Protein 3E70 (pdb70)

Foldseek 3Di:
DQQLVLVLLLQLQVQLVVVQLVVLVVHVFKTFRACVSNVVSLVSSLVSLVVLQADNVLSVQLSVQLCVQGGGDIGGRVRVRSVVSSLVSLLVLQDFPDDDDPVVCLVVDDPAAEEEEAAAPPLCQLLVLLLVCLVCVVVVFAEEEFELQAADPCSLVVSVVSCVVSVHHYQYDHHPDHSLVSLLVVRVVCVVVVGRYYYYRHYRDADPPGDRLNSVLVNCVSNVHPFYEYGGELQVGNVRQVRQVVNCVSPNHAEYEYECPLPSNRCNCVSRNCNSRRHHHQWYANDSDSNRIGGDDSCVVSVPSHD

Solvent-accessible surface area: 13877 Å² total; per-residue (Å²): 78,0,14,38,0,68,100,59,1,52,30,2,10,118,85,0,68,87,89,13,84,97,78,46,119,162,84,126,147,61,4,68,3,114,106,81,22,1,58,109,2,4,83,74,6,46,114,15,1,70,116,0,19,3,6,123,74,0,4,78,12,0,53,128,68,0,26,130,47,0,60,46,78,139,22,199,65,109,47,90,90,8,36,51,6,0,68,87,0,0,39,71,0,16,65,32,100,59,97,48,85,11,48,113,52,0,60,165,18,151,78,10,1,6,0,0,0,0,0,59,71,60,6,20,14,22,41,1,0,0,6,0,0,29,41,0,73,109,90,69,20,50,11,0,0,0,2,0,10,0,67,66,82,35,5,19,123,82,2,58,90,35,2,157,145,16,58,14,107,26,23,89,70,68,147,45,20,84,3,7,37,0,0,108,62,0,10,65,38,1,113,89,149,62,22,26,0,0,0,0,3,1,10,3,112,72,55,122,92,36,76,5,38,85,34,0,30,50,1,17,200,67,6,160,28,64,4,9,0,0,0,0,18,4,77,47,6,68,54,0,1,51,34,0,110,92,0,51,155,36,16,140,7,33,0,0,0,0,7,69,1,88,62,5,64,97,1,1,4,2,0,0,0,3,81,22,15,79,2,20,11,20,5,1,0,46,19,168,29,50,119,40,16,91,68,40,51,40,117,23,2,4,55,94,0,15,105

Structure (mmCIF, N/CA/C/O backbone):
data_3E70
#
_entry.id   3E70
#
_cell.length_a   113.122
_cell.length_b   53.034
_cell.length_c   61.260
_cell.angle_alpha   90.00
_cell.angle_beta   107.42
_cell.angle_gamma   90.00
#
_symmetry.space_group_name_H-M   'C 1 2 1'
#
loop_
_entity.id
_entity.type
_entity.pdbx_description
1 polymer 'Signal recognition particle receptor'
2 non-polymer "GUANOSINE-5'-DIPHOSPHATE"
3 non-polymer 'MAGNESIUM ION'
4 water water
#
loop_
_atom_site.group_PDB
_atom_site.id
_atom_site.type_symbol
_atom_site.label_atom_id
_atom_site.label_alt_id
_atom_site.label_comp_id
_atom_site.label_asym_id
_atom_site.label_entity_id
_atom_site.label_seq_id
_atom_site.pdbx_PDB_ins_code
_atom_site.Cartn_x
_atom_site.Cartn_y
_atom_site.Cartn_z
_atom_site.occupancy
_atom_site.B_iso_or_equiv
_atom_site.auth_seq_id
_atom_site.auth_comp_id
_atom_site.auth_asym_id
_atom_site.auth_atom_id
_atom_site.pdbx_PDB_model_num
ATOM 1 N N . MET A 1 7 ? -31.080 23.788 -8.573 1.00 52.00 1 MET C N 1
ATOM 2 C CA . MET A 1 7 ? -29.695 23.650 -8.124 1.00 63.67 1 MET C CA 1
ATOM 3 C C . MET A 1 7 ? -28.712 23.787 -9.281 1.00 59.76 1 MET C C 1
ATOM 4 O O . MET A 1 7 ? -28.857 23.138 -10.321 1.00 61.64 1 MET C O 1
ATOM 9 N N . PHE A 1 8 ? -27.710 24.637 -9.088 1.00 50.43 2 PHE C N 1
ATOM 10 C CA . PHE A 1 8 ? -26.792 25.017 -10.153 1.00 49.29 2 PHE C CA 1
ATOM 11 C C . PHE A 1 8 ? -27.570 25.533 -11.362 1.00 55.51 2 PHE C C 1
ATOM 12 O O . PHE A 1 8 ? -27.064 25.525 -12.484 1.00 49.82 2 PHE C O 1
ATOM 20 N N . GLY A 1 9 ? -28.799 25.986 -11.126 1.00 52.45 3 GLY C N 1
ATOM 21 C CA . GLY A 1 9 ? -29.644 26.492 -12.196 1.00 59.48 3 GLY C CA 1
ATOM 22 C C . GLY A 1 9 ? -28.959 27.517 -13.083 1.00 59.50 3 GLY C C 1
ATOM 23 O O . GLY A 1 9 ? -28.949 27.384 -14.304 1.00 59.56 3 GLY C O 1
ATOM 24 N N . LYS A 1 10 ? -28.377 28.540 -12.466 1.00 60.15 4 LYS C N 1
ATOM 25 C CA . LYS A 1 10 ? -27.736 29.617 -13.213 1.00 60.72 4 LYS C CA 1
ATOM 26 C C . LYS A 1 10 ? -26.617 29.089 -14.113 1.00 64.77 4 LYS C C 1
ATOM 27 O O . LYS A 1 10 ? -26.536 29.441 -15.295 1.00 63.44 4 LYS C O 1
ATOM 29 N N . LEU A 1 11 ? -25.749 28.253 -13.547 1.00 60.35 5 LEU C N 1
ATOM 30 C CA . LEU A 1 11 ? -24.694 27.619 -14.327 1.00 58.04 5 LEU C CA 1
ATOM 31 C C . LEU A 1 11 ? -25.300 26.868 -15.512 1.00 58.54 5 LEU C C 1
ATOM 32 O O . LEU A 1 11 ? -24.903 27.068 -16.655 1.00 51.03 5 LEU C O 1
ATOM 37 N N . ARG A 1 12 ? -26.271 26.009 -15.226 1.00 63.20 6 ARG C N 1
ATOM 38 C CA . ARG A 1 12 ? -26.929 25.215 -16.253 1.00 68.55 6 ARG C CA 1
ATOM 39 C C . ARG A 1 12 ? -27.462 26.096 -17.387 1.00 64.72 6 ARG C C 1
ATOM 40 O O . ARG A 1 12 ? -27.254 25.800 -18.562 1.00 61.83 6 ARG C O 1
ATOM 48 N N . GLU A 1 13 ? -28.115 27.192 -17.062 1.00 53.31 7 GLU C N 1
ATOM 49 C CA . GLU A 1 13 ? -28.692 28.021 -18.094 1.00 63.25 7 GLU C CA 1
ATOM 50 C C . GLU A 1 13 ? -27.700 28.835 -18.899 1.00 62.33 7 GLU C C 1
ATOM 51 O O . GLU A 1 13 ? -27.891 29.043 -20.069 1.00 49.16 7 GLU C O 1
ATOM 57 N N . LYS A 1 14 ? -26.624 29.288 -18.295 1.00 60.12 8 LYS C N 1
ATOM 58 C CA . LYS A 1 14 ? -25.611 29.999 -19.070 1.00 63.76 8 LYS C CA 1
ATOM 59 C C . LYS A 1 14 ? -24.834 29.087 -20.027 1.00 60.62 8 LYS C C 1
ATOM 60 O O . LYS A 1 14 ? -24.486 29.509 -21.101 1.00 54.69 8 LYS C O 1
ATOM 66 N N . LEU A 1 15 ? -24.588 27.842 -19.635 1.00 50.29 9 LEU C N 1
ATOM 67 C CA . LEU A 1 15 ? -23.956 26.856 -20.505 1.00 50.10 9 LEU C CA 1
ATOM 68 C C . LEU A 1 15 ? -24.906 26.411 -21.620 1.00 48.97 9 LEU C C 1
ATOM 69 O O . LEU A 1 15 ? -24.491 26.212 -22.760 1.00 54.84 9 LEU C O 1
ATOM 74 N N . LYS A 1 16 ? -26.183 26.243 -21.279 1.00 51.69 10 LYS C N 1
ATOM 75 C CA . LYS A 1 16 ? -27.193 25.882 -22.266 1.00 62.75 10 LYS C CA 1
ATOM 76 C C . LYS A 1 16 ? -27.385 26.996 -23.291 1.00 61.28 10 LYS C C 1
ATOM 77 O O . LYS A 1 16 ? -27.589 26.755 -24.478 1.00 60.25 10 LYS C O 1
ATOM 83 N N . SER A 1 17 ? -27.300 28.238 -22.811 1.00 58.66 11 SER C N 1
ATOM 84 C CA . SER A 1 17 ? -27.389 29.406 -23.677 1.00 63.14 11 SER C CA 1
ATOM 85 C C . SER A 1 17 ? -26.251 29.405 -24.694 1.00 59.62 11 SER C C 1
ATOM 86 O O . SER A 1 17 ? -26.463 29.644 -25.887 1.00 53.63 11 SER C O 1
ATOM 89 N N . PHE A 1 18 ? -25.041 29.121 -24.223 1.00 49.21 12 PHE C N 1
ATOM 90 C CA . PHE A 1 18 ? -23.873 29.087 -25.098 1.00 51.45 12 PHE C CA 1
ATOM 91 C C . PHE A 1 18 ? -24.008 28.038 -26.191 1.00 59.36 12 PHE C C 1
ATOM 92 O O . PHE A 1 18 ? -23.633 28.276 -27.337 1.00 61.40 12 PHE C O 1
ATOM 100 N N . VAL A 1 19 ? -24.516 26.869 -25.822 1.00 54.82 13 VAL C N 1
ATOM 101 C CA . VAL A 1 19 ? -24.711 25.784 -26.771 1.00 53.28 13 VAL C CA 1
ATOM 102 C C . VAL A 1 19 ? -25.631 26.239 -27.908 1.00 59.83 13 VAL C C 1
ATOM 103 O O . VAL A 1 19 ? -25.197 26.370 -29.050 1.00 64.74 13 VAL C O 1
ATOM 107 N N . LYS A 1 20 ? -26.895 26.493 -27.582 1.00 61.80 14 LYS C N 1
ATOM 108 C CA . LYS A 1 20 ? -27.871 26.940 -28.573 1.00 69.98 14 LYS C CA 1
ATOM 109 C C . LYS A 1 20 ? -27.356 28.104 -29.417 1.00 67.52 14 LYS C C 1
ATOM 110 O O . LYS A 1 20 ? -27.746 28.252 -30.572 1.00 67.51 14 LYS C O 1
ATOM 116 N N . ARG A 1 21 ? -26.478 28.924 -28.848 1.00 58.25 15 ARG C N 1
ATOM 117 C CA . ARG A 1 21 ? -25.939 30.064 -29.586 1.00 65.59 15 ARG C CA 1
ATOM 118 C C . ARG A 1 21 ? -24.952 29.643 -30.673 1.00 71.57 15 ARG C C 1
ATOM 119 O O . ARG A 1 21 ? -25.024 30.130 -31.804 1.00 76.50 15 ARG C O 1
ATOM 127 N N . VAL A 1 22 ? -24.037 28.740 -30.340 1.00 60.84 16 VAL C N 1
ATOM 128 C CA . VAL A 1 22 ? -23.154 28.178 -31.353 1.00 62.50 16 VAL C CA 1
ATOM 129 C C . VAL A 1 22 ? -23.986 27.332 -32.316 1.00 71.28 16 VAL C C 1
ATOM 130 O O . VAL A 1 22 ? -23.705 27.262 -33.514 1.00 67.93 16 VAL C O 1
ATOM 134 N N . GLU A 1 23 ? -25.028 26.704 -31.780 1.00 74.15 17 GLU C N 1
ATOM 135 C CA . GLU A 1 23 ? -25.914 25.862 -32.572 1.00 78.13 17 GLU C CA 1
ATOM 136 C C . GLU A 1 23 ? -26.626 26.670 -33.658 1.00 75.32 17 GLU C C 1
ATOM 137 O O . GLU A 1 23 ? -26.922 26.154 -34.736 1.00 79.61 17 GLU C O 1
ATOM 143 N N . GLU A 1 24 ? -26.896 27.939 -33.370 1.00 69.82 18 GLU C N 1
ATOM 144 C CA . GLU A 1 24 ? -27.549 28.813 -34.337 1.00 78.61 18 GLU C CA 1
ATOM 145 C C . GLU A 1 24 ? -26.601 29.186 -35.473 1.00 74.88 18 GLU C C 1
ATOM 146 O O . GLU A 1 24 ? -26.989 29.178 -36.636 1.00 66.85 18 GLU C O 1
ATOM 152 N N . GLU A 1 25 ? -25.354 29.512 -35.176 1.00 78.09 19 GLU C N 1
ATOM 153 C CA . GLU A 1 25 ? -24.479 29.962 -36.249 1.00 84.77 19 GLU C CA 1
ATOM 154 C C . GLU A 1 25 ? -23.935 28.822 -37.111 1.00 93.55 19 GLU C C 1
ATOM 155 O O . GLU A 1 25 ? -23.494 29.044 -38.216 1.00 98.79 19 GLU C O 1
ATOM 161 N N . VAL A 1 26 ? -24.066 27.582 -36.669 1.00 84.95 20 VAL C N 1
ATOM 162 C CA . VAL A 1 26 ? -23.756 26.471 -37.564 1.00 83.12 20 VAL C CA 1
ATOM 163 C C . VAL A 1 26 ? -24.930 26.233 -38.502 1.00 74.19 20 VAL C C 1
ATOM 164 O O . VAL A 1 26 ? -24.758 26.087 -39.697 1.00 71.03 20 VAL C O 1
ATOM 168 N N . GLU A 1 27 ? -26.117 26.193 -37.919 1.00 72.86 21 GLU C N 1
ATOM 169 C CA . GLU A 1 27 ? -27.386 26.122 -38.628 1.00 89.48 21 GLU C CA 1
ATOM 170 C C . GLU A 1 27 ? -27.430 27.058 -39.835 1.00 89.52 21 GLU C C 1
ATOM 171 O O . GLU A 1 27 ? -27.912 26.688 -40.888 1.00 90.10 21 GLU C O 1
ATOM 177 N N . LYS A 1 28 ? -26.897 28.262 -39.671 1.00 85.16 22 LYS C N 1
ATOM 178 C CA . LYS A 1 28 ? -26.784 29.219 -40.758 1.00 86.36 22 LYS C CA 1
ATOM 179 C C . LYS A 1 28 ? -25.931 28.758 -41.949 1.00 93.11 22 LYS C C 1
ATOM 180 O O . LYS A 1 28 ? -26.180 29.168 -43.082 1.00 94.79 22 LYS C O 1
ATOM 186 N N . GLU A 1 29 ? -24.927 27.9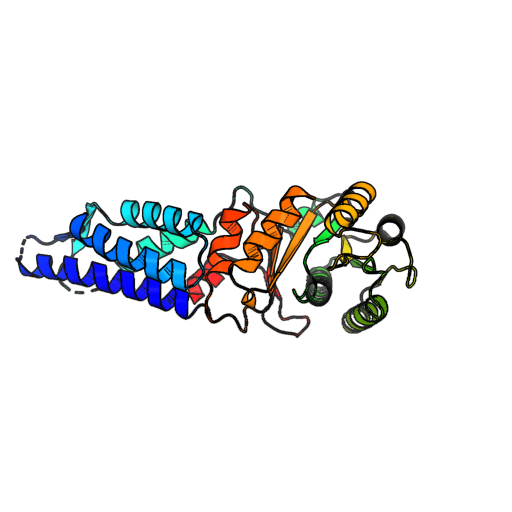32 -41.708 1.00 90.76 23 GLU C N 1
ATOM 187 C CA . GLU A 1 29 ? -24.099 27.423 -42.775 1.00 104.85 23 GLU C CA 1
ATOM 188 C C . GLU A 1 29 ? -24.859 26.279 -43.372 1.00 111.07 23 GLU C C 1
ATOM 189 O O . GLU A 1 29 ? -24.949 26.103 -44.593 1.00 114.01 23 GLU C O 1
ATOM 195 N N . GLU A 1 30 ? -25.431 25.485 -42.493 1.00 113.08 24 GLU C N 1
ATOM 196 C CA . GLU A 1 30 ? -26.284 24.437 -42.963 1.00 117.11 24 GLU C CA 1
ATOM 197 C C . GLU A 1 30 ? -27.143 25.109 -44.010 1.00 121.95 24 GLU C C 1
ATOM 198 O O . GLU A 1 30 ? -27.475 24.515 -45.020 1.00 123.59 24 GLU C O 1
ATOM 204 N N . GLU A 1 31 ? -27.483 26.371 -43.771 1.00 122.96 25 GLU C N 1
ATOM 205 C CA . GLU A 1 31 ? -28.406 27.104 -44.629 1.00 126.21 25 GLU C CA 1
ATOM 206 C C . GLU A 1 31 ? -27.781 27.525 -45.958 1.00 129.95 25 GLU C C 1
ATOM 207 O O . GLU A 1 31 ? -28.249 27.121 -47.011 1.00 132.67 25 GLU C O 1
ATOM 213 N N . GLU A 1 32 ? -26.721 28.324 -45.918 1.00 129.86 26 GLU C N 1
ATOM 214 C CA . GLU A 1 32 ? -25.945 28.571 -47.128 1.00 132.87 26 GLU C CA 1
ATOM 215 C C . GLU A 1 32 ? -25.493 27.262 -47.739 1.00 131.98 26 GLU C C 1
ATOM 216 O O . GLU A 1 32 ? -24.541 27.206 -48.514 1.00 134.27 26 GLU C O 1
ATOM 222 N N . VAL A 1 33 ? -26.167 26.201 -47.367 1.00 127.83 27 VAL C N 1
ATOM 223 C CA . VAL A 1 33 ? -26.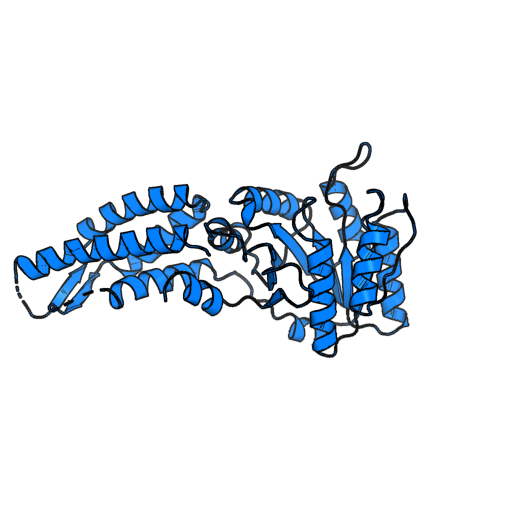051 24.946 -48.100 1.00 122.75 27 VAL C CA 1
ATOM 224 C C . VAL A 1 33 ? -27.424 24.380 -48.445 1.00 118.54 27 VAL C C 1
ATOM 225 O O . VAL A 1 33 ? -28.398 25.134 -48.597 1.00 114.31 27 VAL C O 1
ATOM 227 N N . ILE A 1 42 ? -21.933 18.174 -50.026 1.00 104.71 36 ILE C N 1
ATOM 228 C CA . ILE A 1 42 ? -21.917 18.877 -48.749 1.00 104.92 36 ILE C CA 1
ATOM 229 C C . ILE A 1 42 ? -22.838 18.205 -47.736 1.00 99.10 36 ILE C C 1
ATOM 230 O O . ILE A 1 42 ? -23.980 18.564 -47.623 1.00 93.31 36 ILE C O 1
ATOM 232 N N . LEU A 1 43 ? -22.332 17.150 -47.118 1.00 98.26 37 LEU C N 1
ATOM 233 C CA . LEU A 1 43 ? -23.121 16.344 -46.195 1.00 95.49 37 LEU C CA 1
ATOM 234 C C . LEU A 1 43 ? -22.847 16.705 -44.752 1.00 89.70 37 LEU C C 1
ATOM 235 O O . LEU A 1 43 ? -23.622 16.354 -43.867 1.00 85.35 37 LEU C O 1
ATOM 240 N N . THR A 1 44 ? -21.733 17.398 -44.538 1.00 80.77 38 THR C N 1
ATOM 241 C CA . THR A 1 44 ? -21.293 17.773 -43.205 1.00 76.73 38 THR C CA 1
ATOM 242 C C . THR A 1 44 ? -20.938 19.249 -43.136 1.00 80.59 38 THR C C 1
ATOM 243 O O . THR A 1 44 ? -20.712 19.877 -44.169 1.00 85.54 38 THR C O 1
ATOM 247 N N . VAL A 1 45 ? -20.873 19.783 -41.913 1.00 79.93 39 VAL C N 1
ATOM 248 C CA . VAL A 1 45 ? -20.635 21.196 -41.647 1.00 79.00 39 VAL C CA 1
ATOM 249 C C . VAL A 1 45 ? -19.583 21.352 -40.557 1.00 78.01 39 VAL C C 1
ATOM 250 O O . VAL A 1 45 ? -19.540 20.563 -39.617 1.00 81.12 39 VAL C O 1
ATOM 252 N N . GLU A 1 46 ? -18.739 22.372 -40.679 1.00 72.75 40 GLU C N 1
ATOM 253 C CA . GLU A 1 46 ? -17.656 22.576 -39.721 1.00 78.93 40 GLU C CA 1
ATOM 254 C C . GLU A 1 46 ? -17.866 23.800 -38.825 1.00 74.77 40 GLU C C 1
ATOM 255 O O . GLU A 1 46 ? -18.302 24.855 -39.285 1.00 81.29 40 GLU C O 1
ATOM 261 N N . ILE A 1 47 ? -17.551 23.650 -37.542 1.00 71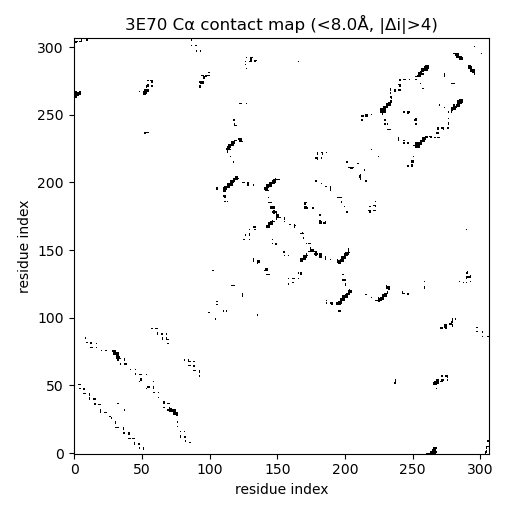.00 41 ILE C N 1
ATOM 262 C CA . ILE A 1 47 ? -17.592 24.771 -36.608 1.00 66.71 41 ILE C CA 1
ATOM 263 C C . ILE A 1 47 ? -16.356 25.643 -36.799 1.00 68.63 41 ILE C C 1
ATOM 264 O O . ILE A 1 47 ? -15.238 25.136 -36.866 1.00 74.98 41 ILE C O 1
ATOM 269 N N . LYS A 1 48 ? -16.561 26.952 -36.893 1.00 70.65 42 LYS C N 1
ATOM 270 C CA . LYS A 1 48 ? -15.461 27.889 -37.104 1.00 71.62 42 LYS C CA 1
ATOM 271 C C . LYS A 1 48 ? -15.255 28.774 -35.879 1.00 73.19 42 LYS C C 1
ATOM 272 O O . LYS A 1 48 ? -16.086 28.792 -34.972 1.00 72.19 42 LYS C O 1
ATOM 278 N N . GLU A 1 49 ? -14.149 29.513 -35.861 1.00 81.29 43 GLU C N 1
ATOM 279 C CA . GLU A 1 49 ? -13.864 30.435 -34.768 1.00 88.11 43 GLU C CA 1
ATOM 280 C C . GLU A 1 49 ? -14.946 31.494 -34.644 1.00 91.59 43 GLU C C 1
ATOM 281 O O . GLU A 1 49 ? -15.593 31.612 -33.606 1.00 93.26 43 GLU C O 1
ATOM 287 N N . LYS A 1 50 ? -15.130 32.271 -35.706 1.00 92.73 44 LYS C N 1
ATOM 288 C CA . LYS A 1 50 ? -16.131 33.333 -35.721 1.00 96.05 44 LYS C CA 1
ATOM 289 C C . LYS A 1 50 ? -17.394 32.921 -34.975 1.00 90.59 44 LYS C C 1
ATOM 290 O O . LYS A 1 50 ? -17.941 33.695 -34.192 1.00 93.30 44 LYS C O 1
ATOM 292 N N . ASP A 1 51 ? -17.853 31.699 -35.225 1.00 81.11 45 ASP C N 1
ATOM 293 C CA . ASP A 1 51 ? -19.016 31.159 -34.530 1.00 77.44 45 ASP C CA 1
ATOM 294 C C . ASP A 1 51 ? -18.800 31.207 -33.017 1.00 79.61 45 ASP C C 1
ATOM 295 O O . ASP A 1 51 ? -19.581 31.814 -32.281 1.00 81.66 45 ASP C O 1
ATOM 300 N N . VAL A 1 52 ? -17.723 30.577 -32.559 1.00 81.20 46 VAL C N 1
ATOM 301 C CA . VAL A 1 52 ? -17.459 30.454 -31.127 1.00 85.87 46 VAL C CA 1
ATOM 302 C C . VAL A 1 52 ? -17.056 31.772 -30.461 1.00 88.26 46 VAL C C 1
ATOM 303 O O . VAL A 1 52 ? -17.755 32.250 -29.573 1.00 86.12 46 VAL C O 1
ATOM 307 N N . ASP A 1 53 ? -15.945 32.356 -30.904 1.00 93.17 47 ASP C N 1
ATOM 308 C CA . ASP A 1 53 ? -15.401 33.574 -30.300 1.00 96.70 47 ASP C CA 1
ATOM 309 C C . ASP A 1 53 ? -16.472 34.494 -29.723 1.00 90.03 47 ASP C C 1
ATOM 310 O O . ASP A 1 53 ? -16.370 34.929 -28.574 1.00 89.65 47 ASP C O 1
ATOM 315 N N . LYS A 1 54 ? -17.511 34.731 -30.503 1.00 74.86 48 LYS C N 1
ATOM 316 C CA . LYS A 1 54 ? -18.563 35.628 -30.090 1.00 78.16 48 LYS C CA 1
ATOM 317 C C . LYS A 1 54 ? -19.391 35.026 -28.979 1.00 75.00 48 LYS C C 1
ATOM 318 O O . LYS A 1 54 ? -19.634 35.671 -27.996 1.00 80.61 48 LYS C O 1
ATOM 324 N N . ALA A 1 55 ? -19.833 33.799 -29.147 1.00 66.58 49 ALA C N 1
ATOM 325 C CA . ALA A 1 55 ? -20.595 33.103 -28.119 1.00 66.51 49 ALA C CA 1
ATOM 326 C C . ALA A 1 55 ? -19.751 32.933 -26.856 1.00 61.71 49 ALA C C 1
ATOM 327 O O . ALA A 1 55 ? -20.261 33.003 -25.744 1.00 48.73 49 ALA C O 1
ATOM 329 N N . LEU A 1 56 ? -18.454 32.715 -27.040 1.00 60.46 50 LEU C N 1
ATOM 330 C CA . LEU A 1 56 ? -17.539 32.594 -25.915 1.00 58.78 50 LEU C CA 1
ATOM 331 C C . LEU A 1 56 ? -17.465 33.895 -25.119 1.00 72.01 50 LEU C C 1
ATOM 332 O O . LEU A 1 56 ? -17.471 33.877 -23.882 1.00 64.56 50 LEU C O 1
ATOM 337 N N . ASP A 1 57 ? -17.401 35.020 -25.827 1.00 73.97 51 ASP C N 1
ATOM 338 C CA . ASP A 1 57 ? -17.339 36.324 -25.172 1.00 77.10 51 ASP C CA 1
ATOM 339 C C . ASP A 1 57 ? -18.546 36.554 -24.279 1.00 70.48 51 ASP C C 1
ATOM 340 O O . ASP A 1 57 ? -18.418 37.087 -23.172 1.00 63.80 51 ASP C O 1
ATOM 345 N N . GLU A 1 58 ? -19.717 36.154 -24.764 1.00 61.87 52 GLU C N 1
ATOM 346 C CA . GLU A 1 58 ? -20.940 36.243 -23.977 1.00 64.16 52 GLU C CA 1
ATOM 347 C C . GLU A 1 58 ? -20.849 35.315 -22.771 1.00 58.16 52 GLU C C 1
ATOM 348 O O . GLU A 1 58 ? -21.236 35.673 -21.664 1.00 62.23 52 GLU C O 1
ATOM 354 N N . LEU A 1 59 ? -20.338 34.114 -23.000 1.00 51.80 53 LEU C N 1
ATOM 355 C CA . LEU A 1 59 ? -20.241 33.109 -21.951 1.00 60.24 53 LEU C CA 1
ATOM 356 C C . LEU A 1 59 ? -19.435 33.606 -20.755 1.00 63.28 53 LEU C C 1
ATOM 357 O O . LEU A 1 59 ? -19.843 33.425 -19.609 1.00 61.97 53 LEU C O 1
ATOM 362 N N . GLU A 1 60 ? -18.309 34.249 -21.042 1.00 61.30 54 GLU C N 1
ATOM 363 C CA . GLU A 1 60 ? -17.415 34.833 -20.065 1.00 59.27 54 GLU C CA 1
ATOM 364 C C . GLU A 1 60 ? -18.191 35.651 -19.104 1.00 57.56 54 GLU C C 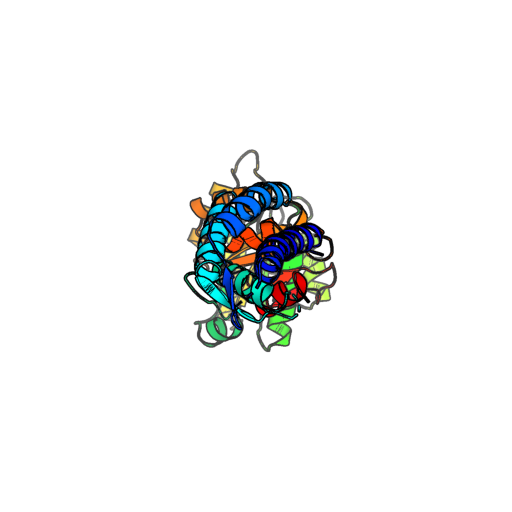1
ATOM 365 O O . GLU A 1 60 ? -18.074 35.503 -17.925 1.00 56.27 54 GLU C O 1
ATOM 371 N N . ILE A 1 61 ? -18.980 36.551 -19.657 1.00 60.58 55 ILE C N 1
ATOM 372 C CA . ILE A 1 61 ? -19.784 37.505 -18.896 1.00 61.73 55 ILE C CA 1
ATOM 373 C C . ILE A 1 61 ? -20.894 36.800 -18.123 1.00 66.22 55 ILE C C 1
ATOM 374 O O . ILE A 1 61 ? -21.210 37.169 -16.988 1.00 60.72 55 ILE C O 1
ATOM 379 N N . ASP A 1 62 ? -21.481 35.782 -18.742 1.00 62.60 56 ASP C N 1
ATOM 380 C CA . ASP A 1 62 ? -22.501 34.981 -18.079 1.00 54.73 56 ASP C CA 1
ATOM 381 C C . ASP A 1 62 ? -21.935 34.245 -16.868 1.00 54.42 56 ASP C C 1
ATOM 382 O O . ASP A 1 62 ? -22.523 34.280 -15.788 1.00 48.82 56 ASP C O 1
ATOM 387 N N . LEU A 1 63 ? -20.798 33.576 -17.053 1.00 52.56 57 LEU C N 1
ATOM 388 C CA . LEU A 1 63 ? -20.198 32.786 -15.975 1.00 56.66 57 LEU C CA 1
ATOM 389 C C . LEU A 1 63 ? -19.738 33.680 -14.829 1.00 55.62 57 LEU C C 1
ATOM 390 O O . LEU A 1 63 ? -19.898 33.339 -13.660 1.00 56.47 57 LEU C O 1
ATOM 395 N N . LEU A 1 64 ? -19.163 34.823 -15.182 1.00 56.04 58 LEU C N 1
ATOM 396 C CA . LEU A 1 64 ? -18.692 35.781 -14.201 1.00 62.64 58 LEU C CA 1
ATOM 397 C C . LEU A 1 64 ? -19.844 36.374 -13.411 1.00 66.31 58 LEU C C 1
ATOM 398 O O . LEU A 1 64 ? -19.638 36.955 -12.346 1.00 59.82 58 LEU C O 1
ATOM 403 N N . GLU A 1 65 ? -21.073 36.174 -13.895 1.00 55.40 59 GLU C N 1
ATOM 404 C CA . GLU A 1 65 ? -22.292 36.619 -13.210 1.00 65.99 59 GLU C CA 1
ATOM 405 C C . GLU A 1 65 ? -22.835 35.488 -12.396 1.00 64.59 59 GLU C C 1
ATOM 406 O O . GLU A 1 65 ? -23.587 35.668 -11.471 1.00 62.56 59 GLU C O 1
ATOM 412 N N . ALA A 1 66 ? -22.469 34.294 -12.783 1.00 59.12 60 ALA C N 1
ATOM 413 C CA . ALA A 1 66 ? -22.903 33.127 -12.026 1.00 51.34 60 ALA C CA 1
ATOM 414 C C . ALA A 1 66 ? -21.928 32.870 -10.872 1.00 52.69 60 ALA C C 1
ATOM 415 O O . ALA A 1 66 ? -22.087 31.916 -10.115 1.00 57.35 60 ALA C O 1
ATOM 417 N N . ASP A 1 67 ? -20.924 33.739 -10.763 1.00 52.53 61 ASP C N 1
ATOM 418 C CA . ASP A 1 67 ? -19.955 33.735 -9.656 1.00 61.34 61 ASP C CA 1
ATOM 419 C C . ASP A 1 67 ? -18.733 32.829 -9.849 1.00 62.42 61 ASP C C 1
ATOM 420 O O . ASP A 1 67 ? -18.015 32.545 -8.886 1.00 62.22 61 ASP C O 1
ATOM 422 N N . VAL A 1 68 ? -18.490 32.386 -11.081 1.00 50.26 62 VAL C N 1
ATOM 423 C CA . VAL A 1 68 ? -17.326 31.546 -11.384 1.00 46.61 62 VAL C CA 1
ATOM 424 C C . VAL A 1 68 ? -16.037 32.363 -11.321 1.00 49.96 62 VAL C C 1
ATOM 425 O O . VAL A 1 68 ? -15.972 33.466 -11.855 1.00 49.65 62 VAL C O 1
ATOM 429 N N . ALA A 1 69 ? -15.014 31.828 -10.654 1.00 47.09 63 ALA C N 1
ATOM 430 C CA . ALA A 1 69 ? -13.739 32.535 -10.512 1.00 42.52 63 ALA C CA 1
ATOM 431 C C . ALA A 1 69 ? -13.127 32.866 -11.876 1.00 44.61 63 ALA C C 1
ATOM 432 O O . ALA A 1 69 ? -13.214 32.067 -12.801 1.00 49.31 63 ALA C O 1
ATOM 434 N N . LEU A 1 70 ? -12.497 34.034 -11.990 1.00 45.96 64 LEU C N 1
ATOM 435 C CA . LEU A 1 70 ? -11.875 34.467 -13.251 1.00 60.71 64 LEU C CA 1
ATOM 436 C C . LEU A 1 70 ? -11.010 33.395 -13.912 1.00 58.91 64 LEU C C 1
ATOM 437 O O . LEU A 1 70 ? -11.193 33.085 -15.089 1.00 54.67 64 LEU C O 1
ATOM 442 N N . GLU A 1 71 ? -10.053 32.838 -13.169 1.00 43.46 65 GLU C N 1
ATOM 443 C CA . GLU A 1 71 ? -9.168 31.835 -13.753 1.00 44.67 65 GLU C CA 1
ATOM 444 C C . GLU A 1 71 ? -9.936 30.644 -14.330 1.00 45.79 65 GLU C C 1
ATOM 445 O O . GLU A 1 71 ? -9.547 30.089 -15.352 1.00 47.23 65 GLU C O 1
ATOM 451 N N . VAL A 1 72 ? -11.026 30.247 -13.683 1.00 44.44 66 VAL C N 1
ATOM 452 C CA . VAL A 1 72 ? -11.775 29.104 -14.179 1.00 40.04 66 VAL C CA 1
ATOM 453 C C . VAL A 1 72 ? -12.519 29.451 -15.481 1.00 47.42 66 VAL C C 1
ATOM 454 O O . VAL A 1 72 ? -12.597 28.627 -16.384 1.00 48.09 66 VAL C O 1
ATOM 458 N N . VAL A 1 73 ? -13.030 30.675 -15.592 1.00 34.65 67 VAL C N 1
ATOM 459 C CA . VAL A 1 73 ? -13.696 31.080 -16.834 1.00 47.94 67 VAL C CA 1
ATOM 460 C C . VAL A 1 73 ? -12.706 31.089 -17.997 1.00 55.16 67 VAL C C 1
ATOM 461 O O . VAL A 1 73 ? -13.059 30.720 -19.123 1.00 46.17 67 VAL C O 1
ATOM 465 N N . ASP A 1 74 ? -11.467 31.498 -17.720 1.00 56.82 68 ASP C N 1
ATOM 466 C CA . ASP A 1 74 ? -10.428 31.530 -18.746 1.00 60.88 68 ASP C CA 1
ATOM 467 C C . ASP A 1 74 ? -10.006 30.125 -19.162 1.00 59.89 68 ASP C C 1
ATOM 468 O O . ASP A 1 74 ? -9.684 29.889 -20.321 1.00 61.94 68 ASP C O 1
ATOM 473 N N . ALA A 1 75 ? -10.011 29.193 -18.214 1.00 56.95 69 ALA C N 1
ATOM 474 C CA . ALA A 1 75 ? -9.666 27.808 -18.519 1.00 50.13 69 ALA C CA 1
ATOM 475 C C . ALA A 1 75 ? -10.780 27.131 -19.321 1.00 53.38 69 ALA C C 1
ATOM 476 O O . ALA A 1 75 ? -10.518 26.453 -20.313 1.00 47.47 69 ALA C O 1
ATOM 478 N N . LEU A 1 76 ? -12.022 27.317 -18.888 1.00 46.07 70 LEU C N 1
ATOM 479 C CA . LEU A 1 76 ? -13.162 26.737 -19.592 1.00 47.64 70 LEU C CA 1
ATOM 480 C C . LEU A 1 76 ? -13.202 27.184 -21.043 1.00 48.59 70 LEU C C 1
ATOM 481 O O . LEU A 1 76 ? -13.475 26.390 -21.942 1.00 48.75 70 LEU C O 1
ATOM 486 N N . ARG A 1 77 ? -12.930 28.466 -21.255 1.00 47.44 71 ARG C N 1
ATOM 487 C CA . ARG A 1 77 ? -12.970 29.057 -22.578 1.00 65.19 71 ARG C CA 1
ATOM 488 C C . ARG A 1 77 ? -11.949 28.389 -23.492 1.00 64.19 71 ARG C C 1
ATOM 489 O O . ARG A 1 77 ? -12.238 28.094 -24.656 1.00 58.93 71 ARG C O 1
ATOM 497 N N . GLU A 1 78 ? -10.759 28.147 -22.954 1.00 53.03 72 GLU C N 1
ATOM 498 C CA . GLU A 1 78 ? -9.699 27.485 -23.699 1.00 56.54 72 GLU C CA 1
ATOM 499 C C . GLU A 1 78 ? -10.114 26.075 -24.109 1.00 49.41 72 GLU C C 1
ATOM 500 O O . GLU A 1 78 ? -10.016 25.699 -25.278 1.00 54.55 72 GLU C O 1
ATOM 506 N N . LYS A 1 79 ? -10.577 25.297 -23.142 1.00 48.93 73 LYS C N 1
ATOM 507 C CA . LYS A 1 79 ? -10.947 23.908 -23.396 1.00 51.80 73 LYS C CA 1
ATOM 508 C C . LYS A 1 79 ? -12.183 23.767 -24.301 1.00 54.38 73 LYS C C 1
ATOM 509 O O . LYS A 1 79 ? -12.264 22.840 -25.112 1.00 52.35 73 LYS C O 1
ATOM 515 N N . ILE A 1 80 ? -13.134 24.687 -24.168 1.00 45.00 74 ILE C N 1
ATOM 516 C CA . ILE A 1 80 ? -14.328 24.665 -25.008 1.00 47.82 74 ILE C CA 1
ATOM 517 C C . ILE A 1 80 ? -14.005 25.014 -26.461 1.00 58.49 74 ILE C C 1
ATOM 518 O O . ILE A 1 80 ? -14.526 24.394 -27.385 1.00 56.53 74 ILE C O 1
ATOM 523 N N . LYS A 1 81 ? -13.146 26.008 -26.655 1.00 56.27 75 LYS C N 1
ATOM 524 C CA . LYS A 1 81 ? -12.768 26.422 -27.997 1.00 57.56 75 LYS C CA 1
ATOM 525 C C . LYS A 1 81 ? -12.049 25.283 -28.711 1.00 60.38 75 LYS C C 1
ATOM 526 O O . LYS A 1 81 ? -12.381 24.927 -29.850 1.00 61.03 75 LYS C O 1
ATOM 528 N N . GLN A 1 82 ? -11.069 24.706 -28.023 1.00 53.76 76 GLN C N 1
ATOM 529 C CA . GLN A 1 82 ? -10.304 23.592 -28.554 1.00 54.60 76 GLN C CA 1
ATOM 530 C C . GLN A 1 82 ? -11.232 22.471 -28.992 1.00 56.78 76 GLN C C 1
ATOM 531 O O . GLN A 1 82 ? -11.103 21.942 -30.096 1.00 65.36 76 GLN C O 1
ATOM 537 N N . LYS A 1 83 ? -12.188 22.128 -28.138 1.00 50.93 77 LYS C N 1
ATOM 538 C CA . LYS A 1 83 ? -13.080 21.011 -28.417 1.00 53.84 77 LYS C CA 1
ATOM 539 C C . LYS A 1 83 ? -14.009 21.262 -29.613 1.00 54.59 77 LYS C C 1
ATOM 540 O O . LYS A 1 83 ? -14.422 20.321 -30.285 1.00 55.81 77 LYS C O 1
ATOM 546 N N . LEU A 1 84 ? -14.330 22.525 -29.879 1.00 51.75 78 LEU C N 1
ATOM 547 C CA . LEU A 1 84 ? -15.357 22.847 -30.869 1.00 53.36 78 LEU C CA 1
ATOM 548 C C . LEU A 1 84 ? -14.825 23.202 -32.260 1.00 60.73 78 LEU C C 1
ATOM 549 O O . LEU A 1 84 ? -15.316 22.689 -33.263 1.00 52.06 78 LEU C O 1
ATOM 554 N N . VAL A 1 85 ? -13.843 24.094 -32.314 1.00 59.10 79 VAL C N 1
ATOM 555 C CA . VAL A 1 85 ? -13.334 24.585 -33.587 1.00 65.87 79 VAL C CA 1
ATOM 556 C C . VAL A 1 85 ? -12.773 23.451 -34.447 1.00 62.83 79 VAL C C 1
ATOM 557 O O . VAL A 1 85 ? -11.840 22.755 -34.040 1.00 59.70 79 VAL C O 1
ATOM 561 N N . GLY A 1 86 ? -13.358 23.258 -35.626 1.00 54.80 80 GLY C N 1
ATOM 562 C CA . GLY A 1 86 ? -12.826 22.310 -36.586 1.00 63.94 80 GLY C CA 1
ATOM 563 C C . GLY A 1 86 ? -13.641 21.049 -36.786 1.00 67.76 80 GLY C C 1
ATOM 564 O O . GLY A 1 86 ? -13.620 20.460 -37.865 1.00 74.62 80 GLY C O 1
ATOM 565 N N . LYS A 1 87 ? -14.360 20.620 -35.755 1.00 63.67 81 LYS C N 1
ATOM 566 C CA . LYS A 1 87 ? -15.104 19.372 -35.852 1.00 68.03 81 LYS C CA 1
ATOM 567 C C . LYS A 1 87 ? -16.276 19.503 -36.817 1.00 68.07 81 LYS C C 1
ATOM 568 O O . LYS A 1 87 ? -17.072 20.437 -36.722 1.00 65.02 81 LYS C O 1
ATOM 574 N N . LYS A 1 88 ? -16.376 18.560 -37.748 1.00 72.63 82 LYS C N 1
ATOM 575 C CA . LYS A 1 88 ? -17.448 18.570 -38.737 1.00 72.59 82 LYS C CA 1
ATOM 576 C C . LYS A 1 88 ? -18.719 17.938 -38.180 1.00 78.16 82 LYS C C 1
ATOM 577 O O . LYS A 1 88 ? -18.663 16.974 -37.417 1.00 83.07 82 LYS C O 1
ATOM 583 N N . VAL A 1 89 ? -19.865 18.489 -38.568 1.00 88.35 83 VAL C N 1
ATOM 584 C CA . VAL A 1 89 ? -21.153 17.980 -38.111 1.00 91.99 83 VAL C CA 1
ATOM 585 C C . VAL A 1 89 ? -22.048 17.611 -39.289 1.00 97.57 83 VAL C C 1
ATOM 586 O O . VAL A 1 89 ? -21.705 17.862 -40.444 1.00 99.85 83 VAL C O 1
ATOM 590 N N . ARG A 1 90 ? -23.197 17.013 -38.989 1.00 101.64 84 ARG C N 1
ATOM 591 C CA . ARG A 1 90 ? -24.142 16.607 -40.023 1.00 103.10 84 ARG C CA 1
ATOM 592 C C . ARG A 1 90 ? -25.362 17.522 -40.046 1.00 103.36 84 ARG C C 1
ATOM 593 O O . ARG A 1 90 ? -25.898 17.884 -38.999 1.00 105.89 84 ARG C O 1
ATOM 601 N N . ILE A 1 91 ? -25.795 17.891 -41.247 1.00 107.40 85 ILE C N 1
ATOM 602 C CA . ILE A 1 91 ? -26.955 18.760 -41.409 1.00 107.31 85 ILE C CA 1
ATOM 603 C C . ILE A 1 91 ? -28.254 17.973 -41.272 1.00 107.61 85 ILE C C 1
ATOM 604 O O . ILE A 1 91 ? -28.445 16.953 -41.933 1.00 102.86 85 ILE C O 1
ATOM 609 N N . GLY A 1 92 ? -29.143 18.454 -40.409 1.00 115.07 86 GLY C N 1
ATOM 610 C CA . GLY A 1 92 ? -30.415 17.797 -40.182 1.00 120.65 86 GLY C CA 1
ATOM 611 C C . GLY A 1 92 ? -30.352 16.900 -38.958 1.00 123.53 86 GLY C C 1
ATOM 612 O O . GLY A 1 92 ? -31.258 16.912 -38.124 1.00 126.67 86 GLY C O 1
ATOM 613 N N . GLY A 1 96 ? -26.958 19.788 -31.119 1.00 83.22 90 GLY C N 1
ATOM 614 C CA . GLY A 1 96 ? -27.175 19.980 -29.695 1.00 70.45 90 GLY C CA 1
ATOM 615 C C . GLY A 1 96 ? -26.401 18.983 -28.856 1.00 68.56 90 GLY C C 1
ATOM 616 O O . GLY A 1 96 ? -25.424 19.339 -28.196 1.00 64.48 90 GLY C O 1
ATOM 617 N N . LYS A 1 97 ? -26.841 17.730 -28.882 1.00 67.59 91 LYS C N 1
ATOM 618 C CA . LYS A 1 97 ? -26.171 16.656 -28.155 1.00 77.14 91 LYS C CA 1
ATOM 619 C C . LYS A 1 97 ? -24.658 16.721 -28.352 1.00 81.69 91 LYS C C 1
ATOM 620 O O . LYS A 1 97 ? -23.882 16.500 -27.417 1.00 78.38 91 LYS C O 1
ATOM 622 N N . ILE A 1 98 ? -24.224 17.063 -29.557 1.00 81.42 92 ILE C N 1
ATOM 623 C CA . ILE A 1 98 ? -22.802 17.090 -29.864 1.00 74.36 92 ILE C CA 1
ATOM 624 C C . ILE A 1 98 ? -22.084 18.270 -29.237 1.00 66.22 92 ILE C C 1
ATOM 625 O O . ILE A 1 98 ? -21.054 18.114 -28.621 1.00 60.14 92 ILE C O 1
ATOM 630 N N . ILE A 1 99 ? -22.637 19.452 -29.400 1.00 63.78 93 ILE C N 1
ATOM 631 C CA . ILE A 1 99 ? -22.030 20.639 -28.844 1.00 63.95 93 ILE C CA 1
ATOM 632 C C . ILE A 1 99 ? -21.941 20.585 -27.327 1.00 64.80 93 ILE C C 1
ATOM 633 O O . ILE A 1 99 ? -20.940 20.932 -26.772 1.00 56.44 93 ILE C O 1
ATOM 63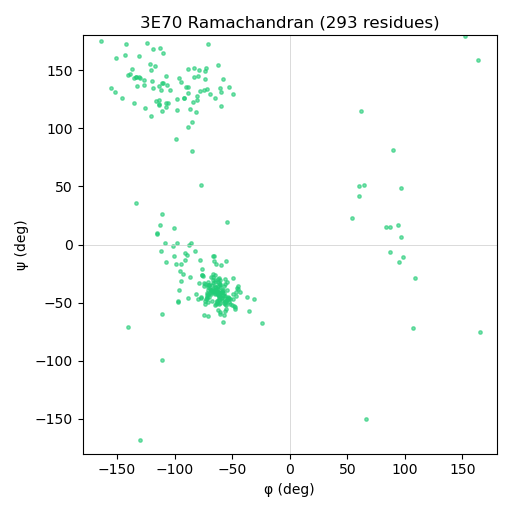8 N N . GLU A 1 100 ? -23.013 20.147 -26.685 1.00 66.17 94 GLU C N 1
ATOM 639 C CA . GLU A 1 100 ? -23.098 19.996 -25.241 1.00 61.49 94 GLU C CA 1
ATOM 640 C C . GLU A 1 100 ? -22.079 18.978 -24.752 1.00 58.72 94 GLU C C 1
ATOM 641 O O . GLU A 1 100 ? -21.596 19.058 -23.616 1.00 56.83 94 GLU C O 1
ATOM 647 N N . GLU A 1 101 ? -21.760 18.016 -25.611 1.00 48.17 95 GLU C N 1
ATOM 648 C CA . GLU A 1 101 ? -20.764 17.005 -25.284 1.00 61.77 95 GLU C CA 1
ATOM 649 C C . GLU A 1 101 ? -19.412 17.652 -25.008 1.00 63.83 95 GLU C C 1
ATOM 650 O O . GLU A 1 101 ? -18.783 17.381 -23.988 1.00 58.45 95 GLU C O 1
ATOM 652 N N . ALA A 1 102 ? -18.970 18.511 -25.921 1.00 66.94 96 ALA C N 1
ATOM 653 C CA . ALA A 1 102 ? -17.685 19.176 -25.756 1.00 68.74 96 ALA C CA 1
ATOM 654 C C . ALA A 1 102 ? -17.661 20.026 -24.496 1.00 60.35 96 ALA C C 1
ATOM 655 O O . ALA A 1 102 ? -16.676 20.027 -23.766 1.00 54.39 96 ALA C O 1
ATOM 657 N N . VAL A 1 103 ? -18.746 20.752 -24.251 1.00 56.55 97 VAL C N 1
ATOM 658 C CA . VAL A 1 103 ? -18.853 21.596 -23.065 1.00 52.54 97 VAL C CA 1
ATOM 659 C C . VAL A 1 103 ? -18.759 20.728 -21.820 1.00 53.99 97 VAL C C 1
ATOM 660 O O . VAL A 1 103 ? -18.022 21.032 -20.886 1.00 48.70 97 VAL C O 1
ATOM 664 N N . LYS A 1 104 ? -19.519 19.642 -21.829 1.00 53.19 98 LYS C N 1
ATOM 665 C CA . LYS A 1 104 ? -19.504 18.653 -20.768 1.00 51.90 98 LYS C CA 1
ATOM 666 C C . LYS A 1 104 ? -18.083 18.160 -20.517 1.00 58.49 98 LYS C C 1
ATOM 667 O O . LYS A 1 104 ? -17.648 18.056 -19.366 1.00 54.26 98 LYS C O 1
ATOM 673 N N . GLU A 1 105 ? -17.362 17.854 -21.593 1.00 58.55 99 GLU C N 1
ATOM 674 C CA . GLU A 1 105 ? -15.976 17.418 -21.474 1.00 65.93 99 GLU C CA 1
ATOM 675 C C . GLU A 1 105 ? -15.162 18.457 -20.719 1.00 58.62 99 GLU C C 1
ATOM 676 O O . GLU A 1 105 ? -14.457 18.138 -19.767 1.00 61.55 99 GLU C O 1
ATOM 682 N N . ALA A 1 106 ? -15.255 19.705 -21.164 1.00 57.03 100 ALA C N 1
ATOM 683 C CA . ALA A 1 106 ? -14.499 20.790 -20.555 1.00 55.87 100 ALA C CA 1
ATOM 684 C C . ALA A 1 106 ? -14.767 20.869 -19.060 1.00 56.86 100 ALA C C 1
ATOM 685 O O . ALA A 1 106 ? -13.838 20.956 -18.254 1.00 59.40 100 ALA C O 1
ATOM 687 N N . VAL A 1 107 ? -16.042 20.838 -18.685 1.00 54.65 101 VAL C N 1
ATOM 688 C CA . VAL A 1 107 ? -16.399 20.945 -17.274 1.00 54.09 101 VAL C CA 1
ATOM 689 C C . VAL A 1 107 ? -15.788 19.805 -16.456 1.00 52.25 101 VAL C C 1
ATOM 690 O O . VAL A 1 107 ? -15.246 20.032 -15.364 1.00 47.39 101 VAL C O 1
ATOM 694 N N . SER A 1 108 ? -15.874 18.586 -16.982 1.00 40.98 102 SER C N 1
ATOM 695 C CA . SER A 1 108 ? -15.244 17.440 -16.332 1.00 51.25 102 SER C CA 1
ATOM 696 C C . SER A 1 108 ? -13.786 17.734 -16.040 1.00 56.92 102 SER C C 1
ATOM 697 O O . SER A 1 108 ? -13.317 17.565 -14.916 1.00 55.15 102 SER C O 1
ATOM 700 N N . GLU A 1 109 ? -13.075 18.183 -17.064 1.00 57.52 103 GLU C N 1
ATOM 701 C CA . GLU A 1 109 ? -11.639 18.394 -16.962 1.00 58.98 103 GLU C CA 1
ATOM 702 C C . GLU A 1 109 ? -11.260 19.488 -15.972 1.00 54.18 103 GLU C C 1
ATOM 703 O O . GLU A 1 109 ? -10.193 19.440 -15.369 1.00 52.84 103 GLU C O 1
ATOM 709 N N . ILE A 1 110 ? -12.127 20.478 -15.815 1.00 52.62 104 ILE C N 1
ATOM 710 C CA . ILE A 1 110 ? -11.862 21.571 -14.894 1.00 53.74 104 ILE C CA 1
ATOM 711 C C . ILE A 1 110 ? -12.114 21.073 -13.471 1.00 51.27 104 ILE C C 1
ATOM 712 O O . ILE A 1 110 ? -11.582 21.608 -12.498 1.00 46.30 104 ILE C O 1
ATOM 717 N N . LEU A 1 111 ? -12.889 20.013 -13.344 1.00 45.43 105 LEU C N 1
ATOM 718 C CA . LEU A 1 111 ? -13.242 19.454 -12.063 1.00 49.41 105 LEU C CA 1
ATOM 719 C C . LEU A 1 111 ? -12.211 18.428 -11.670 1.00 52.91 105 LEU C C 1
ATOM 720 O O . LEU A 1 111 ? -12.224 17.914 -10.579 1.00 48.79 105 LEU C O 1
ATOM 725 N N . GLU A 1 112 ? -11.336 18.108 -12.608 1.00 52.21 106 GLU C N 1
ATOM 726 C CA . GLU A 1 112 ? -10.211 17.213 -12.340 1.00 56.98 106 GLU C CA 1
ATOM 727 C C . GLU A 1 112 ? -9.154 17.917 -11.501 1.00 53.68 106 GLU C C 1
ATOM 728 O O . GLU A 1 112 ? -8.905 19.110 -11.674 1.00 48.91 106 GLU C O 1
ATOM 730 N N . THR A 1 113 ? -8.546 17.176 -10.577 1.00 63.83 107 THR C N 1
ATOM 731 C CA . THR A 1 113 ? -7.509 17.719 -9.707 1.00 58.51 107 THR C CA 1
ATOM 732 C C . THR A 1 113 ? -6.212 16.935 -9.861 1.00 67.49 107 THR C C 1
ATOM 733 O O . THR A 1 113 ? -6.229 15.768 -10.261 1.00 61.29 107 THR C O 1
ATOM 737 N N . SER A 1 114 ? -5.102 17.603 -9.537 1.00 73.84 108 SER C N 1
ATOM 738 C CA . SER A 1 114 ? -3.748 17.035 -9.487 1.00 76.96 108 SER C CA 1
ATOM 739 C C . SER A 1 114 ? -3.795 15.621 -9.008 1.00 68.83 108 SER C C 1
ATOM 740 O O . SER A 1 114 ? -3.334 14.712 -9.644 1.00 68.14 108 SER C O 1
ATOM 743 N N . ARG A 1 115 ? -4.357 15.467 -7.842 1.00 61.54 109 ARG C N 1
ATOM 744 C CA . ARG A 1 115 ? -4.396 14.200 -7.126 1.00 74.48 109 ARG C CA 1
ATOM 745 C C . ARG A 1 115 ? -5.804 13.631 -7.079 1.00 76.94 109 ARG C C 1
ATOM 746 O O . ARG A 1 115 ? -6.783 14.375 -7.106 1.00 72.76 109 ARG C O 1
ATOM 748 N N . ARG A 1 116 ? -5.948 12.371 -6.742 1.00 82.14 110 ARG C N 1
ATOM 749 C CA . ARG A 1 116 ? -7.255 11.851 -6.380 1.00 82.53 110 ARG C CA 1
ATOM 750 C C . ARG A 1 116 ? -7.181 11.396 -4.922 1.00 80.37 110 ARG C C 1
ATOM 751 O O . ARG A 1 116 ? -6.123 11.049 -4.444 1.00 86.34 110 ARG C O 1
ATOM 753 N N . ILE A 1 117 ? -8.285 11.392 -4.203 1.00 71.04 111 ILE C N 1
ATOM 754 C CA . ILE A 1 117 ? -8.285 10.776 -2.899 1.00 66.91 111 ILE C CA 1
ATOM 755 C C . ILE A 1 117 ? -9.400 9.781 -2.858 1.00 72.36 111 ILE C C 1
ATOM 756 O O . ILE A 1 117 ? -10.467 10.055 -3.341 1.00 76.20 111 ILE C O 1
ATOM 761 N N . ASP A 1 118 ? -9.144 8.611 -2.302 1.00 72.24 112 ASP C N 1
ATOM 762 C CA . ASP A 1 118 ? -10.207 7.727 -1.890 1.00 74.54 112 ASP C CA 1
ATOM 763 C C . ASP A 1 118 ? -10.068 7.487 -0.419 1.00 76.08 112 ASP C C 1
ATOM 764 O O . ASP A 1 118 ? -9.158 6.818 0.020 1.00 80.43 112 ASP C O 1
ATOM 769 N N . LEU A 1 119 ? -11.007 8.023 0.332 1.00 70.28 113 LEU C N 1
ATOM 770 C CA . LEU A 1 119 ? -10.955 8.079 1.785 1.00 66.37 113 LEU C CA 1
ATOM 771 C C . LEU A 1 119 ? -10.898 6.688 2.410 1.00 68.85 113 LEU C C 1
ATOM 772 O O . LEU A 1 119 ? -9.960 6.369 3.141 1.00 73.13 113 LEU C O 1
ATOM 777 N N . ILE A 1 120 ? -11.895 5.862 2.111 1.00 63.98 114 ILE C N 1
ATOM 778 C CA . ILE A 1 120 ? -11.982 4.531 2.702 1.00 69.49 114 ILE C CA 1
ATOM 779 C C . ILE A 1 120 ? -10.722 3.716 2.445 1.00 74.72 114 ILE C C 1
ATOM 780 O O . ILE A 1 120 ? -10.293 2.938 3.293 1.00 78.78 114 ILE C O 1
ATOM 785 N N . GLU A 1 121 ? -10.097 3.911 1.292 1.00 81.90 115 GLU C N 1
ATOM 786 C CA . GLU A 1 121 ? -8.940 3.089 0.950 1.00 83.96 115 GLU C CA 1
ATOM 787 C C . GLU A 1 121 ? -7.645 3.650 1.498 1.00 75.64 115 GLU C C 1
ATOM 788 O O . GLU A 1 121 ? -6.742 2.912 1.800 1.00 68.96 115 GLU C O 1
ATOM 794 N N . GLU A 1 122 ? -7.576 4.953 1.671 1.00 76.65 116 GLU C N 1
ATOM 795 C CA . GLU A 1 122 ? -6.393 5.568 2.264 1.00 84.02 116 GLU C CA 1
ATOM 796 C C . GLU A 1 122 ? -6.405 5.506 3.794 1.00 83.85 116 GLU C C 1
ATOM 797 O O . GLU A 1 122 ? -5.438 5.898 4.443 1.00 86.74 116 GLU C O 1
ATOM 803 N N . ILE A 1 123 ? -7.501 5.018 4.366 1.00 79.72 117 ILE C N 1
ATOM 804 C CA . ILE A 1 123 ? -7.559 4.788 5.806 1.00 83.65 117 ILE C CA 1
ATOM 805 C C . ILE A 1 123 ? -7.263 3.322 6.111 1.00 90.21 117 ILE C C 1
ATOM 806 O O . ILE A 1 123 ? -6.437 3.014 6.971 1.00 93.00 117 ILE C O 1
ATOM 811 N N . ARG A 1 124 ? -7.941 2.422 5.403 1.00 88.92 118 ARG C N 1
ATOM 812 C CA . ARG A 1 124 ? -7.640 1.001 5.509 1.00 92.84 118 ARG C CA 1
ATOM 813 C C . ARG A 1 124 ? -6.135 0.791 5.360 1.00 91.66 118 ARG C C 1
ATOM 814 O O . ARG A 1 124 ? -5.525 0.012 6.092 1.00 89.96 118 ARG C O 1
ATOM 816 N N . LYS A 1 125 ? -5.548 1.499 4.402 1.00 90.29 119 LYS C N 1
ATOM 817 C CA . LYS A 1 125 ? -4.114 1.438 4.153 1.00 88.41 119 LYS C CA 1
ATOM 818 C C . LYS A 1 125 ? -3.329 2.115 5.266 1.00 81.55 119 LYS C C 1
ATOM 819 O O . LYS A 1 125 ? -2.303 1.605 5.717 1.00 85.48 119 LYS C O 1
ATOM 825 N N . ALA A 1 126 ? -3.819 3.269 5.702 1.00 80.70 120 ALA C N 1
ATOM 826 C CA . ALA A 1 126 ? -3.103 4.104 6.659 1.00 77.74 120 ALA C CA 1
ATOM 827 C C . ALA A 1 126 ? -2.884 3.426 8.008 1.00 76.30 120 ALA C C 1
ATOM 828 O O . ALA A 1 126 ? -3.650 2.551 8.416 1.00 77.87 120 ALA C O 1
ATOM 830 N N . GLU A 1 127 ? -1.846 3.890 8.664 1.00 74.58 121 GLU C N 1
ATOM 831 C CA . GLU A 1 127 ? -1.475 3.424 9.961 1.00 84.77 121 GLU C CA 1
ATOM 832 C C . GLU A 1 127 ? -2.230 4.223 10.968 1.00 81.67 121 GLU C C 1
ATOM 833 O O . GLU A 1 127 ? -2.038 5.409 11.087 1.00 73.96 121 GLU C O 1
ATOM 839 N N . LYS A 1 128 ? -3.066 3.541 11.716 1.00 84.42 122 LYS C N 1
ATOM 840 C CA . LYS A 1 128 ? -3.999 4.168 12.595 1.00 83.46 122 LYS C CA 1
ATOM 841 C C . LYS A 1 128 ? -3.355 4.783 13.826 1.00 77.38 122 LYS C C 1
ATOM 842 O O . LYS A 1 128 ? -2.308 4.353 14.236 1.00 81.48 122 LYS C O 1
ATOM 848 N N . PRO A 1 129 ? -3.955 5.830 14.380 1.00 69.67 123 PRO C N 1
ATOM 849 C CA . PRO A 1 129 ? -5.227 6.359 13.910 1.00 62.94 123 PRO C CA 1
ATOM 850 C C . PRO A 1 129 ? -5.056 7.387 12.815 1.00 62.33 123 PRO C C 1
ATOM 851 O O . PRO A 1 129 ? -4.066 8.080 12.772 1.00 61.23 123 PRO C O 1
ATOM 855 N N . TYR A 1 130 ? -6.045 7.475 11.952 1.00 59.22 124 TYR C N 1
ATOM 856 C CA . TYR A 1 130 ? -6.073 8.421 10.849 1.00 58.55 124 TYR C CA 1
ATOM 857 C C . TYR A 1 130 ? -6.598 9.760 11.361 1.00 48.64 124 TYR C C 1
ATOM 858 O O . TYR A 1 130 ? -7.696 9.829 11.907 1.00 48.48 124 TYR C O 1
ATOM 867 N N . VAL A 1 131 ? -5.809 10.817 11.188 1.00 50.77 125 VAL C N 1
ATOM 868 C CA . VAL A 1 131 ? -6.142 12.127 11.746 1.00 44.87 125 VAL C CA 1
ATOM 869 C C . VAL A 1 131 ? -6.587 13.109 10.661 1.00 47.78 125 VAL C C 1
ATOM 870 O O . VAL A 1 131 ? -5.820 13.429 9.743 1.00 46.39 125 VAL C O 1
ATOM 874 N N . ILE A 1 132 ? -7.828 13.581 10.774 1.00 42.63 126 ILE C N 1
ATOM 875 C CA . ILE A 1 132 ? -8.393 14.528 9.811 1.00 35.28 126 ILE C CA 1
ATOM 876 C C . ILE A 1 132 ? -8.693 15.847 10.504 1.00 32.65 126 ILE C C 1
ATOM 877 O O . ILE A 1 132 ? -9.411 15.886 11.496 1.00 37.07 126 ILE C O 1
ATOM 882 N N . MET A 1 133 ? -8.123 16.925 9.992 1.00 35.12 127 MET C N 1
ATOM 883 C CA . MET A 1 133 ? -8.300 18.235 10.591 1.00 35.07 127 MET C CA 1
ATOM 884 C C . MET A 1 133 ? -9.129 19.129 9.681 1.00 42.11 127 MET C C 1
ATOM 885 O O . MET A 1 133 ? -8.868 19.231 8.481 1.00 39.16 127 MET C O 1
ATOM 890 N N . PHE A 1 134 ? -10.118 19.790 10.270 1.00 31.07 128 PHE C N 1
ATOM 891 C CA . PHE A 1 134 ? -11.047 20.610 9.522 1.00 34.45 128 PHE C CA 1
ATOM 892 C C . PHE A 1 134 ? -10.749 22.063 9.788 1.00 31.75 128 PHE C C 1
ATOM 893 O O . PHE A 1 134 ? -10.365 22.419 10.896 1.00 38.03 128 PHE C O 1
ATOM 901 N N . VAL A 1 135 ? -10.934 22.889 8.765 1.00 31.73 129 VAL C N 1
ATOM 902 C CA . VAL A 1 135 ? -10.688 24.319 8.833 1.00 34.26 129 VAL C CA 1
ATOM 903 C C . VAL A 1 135 ? -11.797 25.052 8.098 1.00 32.47 129 VAL C C 1
ATOM 904 O O . VAL A 1 135 ? -12.323 24.559 7.112 1.00 30.28 129 VAL C O 1
ATOM 908 N N . GLY A 1 136 ? -12.158 26.237 8.568 1.00 38.82 130 GLY C N 1
ATOM 909 C CA . GLY A 1 136 ? -13.245 26.958 7.932 1.00 39.98 130 GLY C CA 1
ATOM 910 C C . GLY A 1 136 ? -13.784 28.059 8.812 1.00 39.56 130 GLY C C 1
ATOM 911 O O . GLY A 1 136 ? -13.604 28.044 10.028 1.00 37.81 130 GLY C O 1
ATOM 912 N N . PHE A 1 137 ? -14.438 29.030 8.196 1.00 35.13 131 PHE C N 1
ATOM 913 C CA . PHE A 1 137 ? -14.978 30.146 8.952 1.00 41.88 131 PHE C CA 1
ATOM 914 C C . PHE A 1 137 ? -16.318 29.751 9.537 1.00 41.67 131 PHE C C 1
ATOM 915 O O . PHE A 1 137 ? -17.009 28.891 8.988 1.00 38.84 131 PHE C O 1
ATOM 923 N N . ASN A 1 138 ? -16.673 30.360 10.663 1.00 42.85 132 ASN C N 1
ATOM 924 C CA . ASN A 1 138 ? -17.950 30.067 11.314 1.00 40.80 132 ASN C CA 1
ATOM 925 C C . ASN A 1 138 ? -19.156 30.192 10.368 1.00 47.34 132 ASN C C 1
ATOM 926 O O . ASN A 1 138 ? -19.263 31.152 9.601 1.00 38.72 132 ASN C O 1
ATOM 931 N N . GLY A 1 139 ? -20.052 29.211 10.439 1.00 43.16 133 GLY C N 1
ATOM 932 C CA . GLY A 1 139 ? -21.283 29.223 9.673 1.00 48.09 133 GLY C CA 1
ATOM 933 C C . GLY A 1 139 ? -21.182 28.428 8.384 1.00 53.44 133 GLY C C 1
ATOM 934 O O . GLY A 1 139 ? -22.096 28.436 7.561 1.00 49.43 133 GLY C O 1
ATOM 935 N N . SER A 1 140 ? -20.065 27.732 8.206 1.00 44.72 134 SER C N 1
ATOM 936 C CA . SER A 1 140 ? -19.810 27.028 6.958 1.00 41.50 134 SER C CA 1
ATOM 937 C C . SER A 1 140 ? -20.329 25.602 6.995 1.00 41.19 134 SER C C 1
ATOM 938 O O . SER A 1 140 ? -20.311 24.906 5.979 1.00 43.47 134 SER C O 1
ATOM 941 N N . GLY A 1 141 ? -20.783 25.164 8.163 1.00 35.17 135 GLY C N 1
ATOM 942 C CA . GLY A 1 141 ? -21.261 23.802 8.316 1.00 35.70 135 GLY C CA 1
ATOM 943 C C . GLY A 1 141 ? -20.231 22.810 8.822 1.00 33.58 135 GLY C C 1
ATOM 944 O O . GLY A 1 141 ? -20.422 21.600 8.707 1.00 39.01 135 GLY C O 1
ATOM 945 N N . LYS A 1 142 ? -19.140 23.306 9.394 1.00 37.11 136 LYS C N 1
ATOM 946 C CA . LYS A 1 142 ? -18.059 22.425 9.859 1.00 32.34 136 LYS C CA 1
ATOM 947 C C . LYS A 1 142 ? -18.497 21.355 10.866 1.00 31.65 136 LYS C C 1
ATOM 948 O O . LYS A 1 142 ? -18.337 20.158 10.632 1.00 34.97 136 LYS C O 1
ATOM 954 N N . THR A 1 143 ? -19.016 21.787 12.009 1.00 39.99 137 THR C N 1
ATOM 955 C CA . THR A 1 143 ? -19.421 20.851 13.051 1.00 44.13 137 THR C CA 1
ATOM 956 C C . THR A 1 143 ? -20.432 19.839 12.483 1.00 36.72 137 THR C C 1
ATOM 957 O O . THR A 1 143 ? -20.281 18.621 12.631 1.00 36.52 137 THR C O 1
ATOM 961 N N . THR A 1 144 ? -21.456 20.344 11.812 1.00 39.90 138 THR C N 1
ATOM 962 C CA . THR A 1 144 ? -22.432 19.460 11.165 1.00 39.52 138 THR C CA 1
ATOM 963 C C . THR A 1 144 ? -21.744 18.447 10.256 1.00 38.71 138 THR C C 1
ATOM 964 O O . THR A 1 144 ? -22.039 17.244 10.295 1.00 38.49 138 THR C O 1
ATOM 968 N N . THR A 1 145 ? -20.809 18.936 9.445 1.00 37.20 139 THR C N 1
ATOM 969 C CA . THR A 1 145 ? -20.152 18.094 8.458 1.00 39.46 139 THR C CA 1
ATOM 970 C C . THR A 1 145 ? -19.317 17.015 9.109 1.00 38.46 139 THR C C 1
ATOM 971 O O . THR A 1 145 ? -19.280 15.875 8.643 1.00 36.46 139 THR C O 1
ATOM 975 N N . ILE A 1 146 ? -18.636 17.381 10.189 1.00 42.33 140 ILE C N 1
ATOM 976 C CA . ILE A 1 146 ? -17.850 16.423 10.950 1.00 38.40 140 ILE C CA 1
ATOM 977 C C . ILE A 1 146 ? -18.733 15.322 11.510 1.00 35.13 140 ILE C C 1
ATOM 978 O O . ILE A 1 146 ? -18.357 14.152 11.481 1.00 41.28 140 ILE C O 1
ATOM 983 N N . ALA A 1 147 ? -19.906 15.700 12.014 1.00 34.57 141 ALA C N 1
ATOM 984 C CA . ALA A 1 147 ? -20.882 14.712 12.484 1.00 42.11 141 ALA C CA 1
ATOM 985 C C . ALA A 1 147 ? -21.349 13.785 11.346 1.00 47.64 141 ALA C C 1
ATOM 986 O O . ALA A 1 147 ? -21.447 12.570 11.526 1.00 43.10 141 ALA C O 1
ATOM 988 N N . LYS A 1 148 ? -21.624 14.355 10.175 1.00 47.79 142 LYS C N 1
ATOM 989 C CA . LYS A 1 148 ? -22.031 13.548 9.019 1.00 39.59 142 LYS C CA 1
ATOM 990 C C . LYS A 1 148 ? -20.955 12.562 8.568 1.00 46.89 142 LYS C C 1
ATOM 991 O O . LYS A 1 148 ? -21.261 11.411 8.264 1.00 47.30 142 LYS C O 1
ATOM 997 N N . LEU A 1 149 ? -19.696 13.003 8.535 1.00 44.07 143 LEU C N 1
ATOM 998 C CA . LEU A 1 149 ? -18.603 12.132 8.096 1.00 44.66 143 LEU C CA 1
ATOM 999 C C . LEU A 1 149 ? -18.342 11.002 9.092 1.00 49.03 143 LEU C C 1
ATOM 1000 O O . LEU A 1 149 ? -18.064 9.867 8.705 1.00 51.82 143 LEU C O 1
ATOM 1005 N N . ALA A 1 150 ? -18.425 11.318 10.377 1.00 52.63 144 ALA C N 1
ATOM 1006 C CA . ALA A 1 150 ? -18.200 10.322 11.415 1.00 48.83 144 ALA C CA 1
ATOM 1007 C C . ALA A 1 150 ? -19.193 9.178 11.263 1.00 51.65 144 ALA C C 1
ATOM 1008 O O . ALA A 1 150 ? -18.825 8.006 11.333 1.00 59.02 144 ALA C O 1
ATOM 1010 N N . ASN A 1 151 ? -20.452 9.534 11.055 1.00 48.36 145 ASN C N 1
ATOM 1011 C CA . ASN A 1 151 ? -21.523 8.561 10.853 1.00 53.80 145 ASN C CA 1
ATOM 1012 C C . ASN A 1 151 ? -21.316 7.767 9.570 1.00 59.26 145 ASN C C 1
ATOM 1013 O O . ASN A 1 151 ? -21.680 6.594 9.481 1.00 60.68 145 ASN C O 1
ATOM 1018 N N . TRP A 1 152 ? -20.728 8.423 8.576 1.00 56.74 146 TRP C N 1
ATOM 1019 C CA . TRP A 1 152 ? -20.468 7.808 7.284 1.00 53.62 146 TRP C CA 1
ATOM 1020 C C . TRP A 1 152 ? -19.367 6.764 7.436 1.00 60.78 146 TRP C C 1
ATOM 1021 O O . TRP A 1 152 ? -19.485 5.647 6.937 1.00 59.62 146 TRP C O 1
ATOM 1032 N N . LEU A 1 153 ? -18.302 7.130 8.146 1.00 59.10 147 LEU C N 1
ATOM 1033 C CA . LEU A 1 153 ? -17.192 6.217 8.394 1.00 58.13 147 LEU C CA 1
ATOM 1034 C C . LEU A 1 153 ? -17.590 5.064 9.313 1.00 66.82 147 LEU C C 1
ATOM 1035 O O . LEU A 1 153 ? -17.041 3.966 9.213 1.00 73.55 147 LEU C O 1
ATOM 1040 N N . LYS A 1 154 ? -18.556 5.301 10.176 1.00 64.29 148 LYS C N 1
ATOM 1041 C CA . LYS A 1 154 ? -19.042 4.268 11.065 1.00 70.71 148 LYS C CA 1
ATOM 1042 C C . LYS A 1 154 ? -19.833 3.255 10.278 1.00 69.54 148 LYS C C 1
ATOM 1043 O O . LYS A 1 154 ? -19.703 2.070 10.492 1.00 66.99 148 LYS C O 1
ATOM 1049 N N . ASN A 1 155 ? -20.643 3.753 9.359 1.00 66.55 149 ASN C N 1
ATOM 1050 C CA . ASN A 1 155 ? -21.441 2.916 8.464 1.00 67.99 149 ASN C CA 1
ATOM 1051 C C . ASN A 1 155 ? -20.603 2.056 7.526 1.00 70.97 149 ASN C C 1
ATOM 1052 O O . ASN A 1 155 ? -21.104 1.103 6.934 1.00 77.43 149 ASN C O 1
ATOM 1057 N N . HIS A 1 156 ? -19.333 2.399 7.372 1.00 65.35 150 HIS C N 1
ATOM 1058 C CA . HIS A 1 156 ? -18.464 1.625 6.497 1.00 67.98 150 HIS C CA 1
ATOM 1059 C C . HIS A 1 156 ? -17.408 0.849 7.283 1.00 71.34 150 HIS C C 1
ATOM 1060 O O . HIS A 1 156 ? -16.336 0.532 6.767 1.00 78.23 150 HIS C O 1
ATOM 1067 N N . GLY A 1 157 ? -17.730 0.546 8.538 1.00 70.19 151 GLY C N 1
ATOM 1068 C CA . GLY A 1 157 ? -16.910 -0.326 9.361 1.00 71.95 151 GLY C CA 1
ATOM 1069 C C . GLY A 1 157 ? -15.737 0.338 10.057 1.00 74.05 151 GLY C C 1
ATOM 1070 O O . GLY A 1 157 ? -14.834 -0.348 10.539 1.00 76.24 151 GLY C O 1
ATOM 1071 N N . PHE A 1 158 ? -15.737 1.665 10.113 1.00 70.10 152 PHE C N 1
ATOM 1072 C CA . PHE A 1 158 ? -14.619 2.387 10.714 1.00 68.52 152 PHE C CA 1
ATOM 1073 C C . PHE A 1 158 ? -14.938 2.930 12.103 1.00 70.28 152 PHE C C 1
ATOM 1074 O O . PHE A 1 158 ? -16.005 3.494 12.339 1.00 70.33 152 PHE C O 1
ATOM 1082 N N . SER A 1 159 ? -14.057 2.736 13.063 1.00 66.85 153 SER C N 1
ATOM 1083 C CA . SER A 1 159 ? -14.292 3.339 14.349 1.00 67.59 153 SER C CA 1
ATOM 1084 C C . SER A 1 159 ? -13.698 4.717 14.333 1.00 66.10 153 SER C C 1
ATOM 1085 O O . SER A 1 159 ? -12.600 4.913 13.866 1.00 71.65 153 SER C O 1
ATOM 1088 N N . VAL A 1 160 ? -14.447 5.665 14.852 1.00 57.20 154 VAL C N 1
ATOM 1089 C CA . VAL A 1 160 ? -14.096 7.086 14.853 1.00 49.95 154 VAL C CA 1
ATOM 1090 C C . VAL A 1 160 ? -14.381 7.817 16.175 1.00 52.45 154 VAL C C 1
ATOM 1091 O O . VAL A 1 160 ? -15.274 7.440 16.938 1.00 56.88 154 VAL C O 1
ATOM 1095 N N . VAL A 1 161 ? -13.588 8.851 16.439 1.00 56.08 155 VAL C N 1
ATOM 1096 C CA . VAL A 1 161 ? -13.757 9.709 17.607 1.00 54.18 155 VAL C CA 1
ATOM 1097 C C . VAL A 1 161 ? -13.498 11.170 17.224 1.00 43.21 155 VAL C C 1
ATOM 1098 O O . VAL A 1 161 ? -12.678 11.453 16.354 1.00 44.14 155 VAL C O 1
ATOM 1102 N N . ILE A 1 162 ? -14.221 12.090 17.849 1.00 35.50 156 ILE C N 1
ATOM 1103 C CA . ILE A 1 162 ? -14.118 13.498 17.502 1.00 38.96 156 ILE C CA 1
ATOM 1104 C C . ILE A 1 162 ? -13.454 14.309 18.607 1.00 48.17 156 ILE C C 1
ATOM 1105 O O . ILE A 1 162 ? -13.740 14.111 19.787 1.00 41.65 156 ILE C O 1
ATOM 1110 N N . ALA A 1 163 ? -12.590 15.242 18.213 1.00 36.58 157 ALA C N 1
ATOM 1111 C CA . ALA A 1 163 ? -11.973 16.163 19.153 1.00 33.21 157 ALA C CA 1
ATOM 1112 C C . ALA A 1 163 ? -12.704 17.500 19.168 1.00 35.07 157 ALA C C 1
ATOM 1113 O O . ALA A 1 163 ? -12.867 18.124 18.133 1.00 37.15 157 ALA C O 1
ATOM 1115 N N . ALA A 1 164 ? -13.136 17.941 20.349 1.00 40.55 158 ALA C N 1
ATOM 1116 C CA . ALA A 1 164 ? -13.780 19.246 20.504 1.00 32.07 158 ALA C CA 1
ATOM 1117 C C . ALA A 1 164 ? -12.735 20.349 20.675 1.00 43.24 158 ALA C C 1
ATOM 1118 O O . ALA A 1 164 ? -12.467 20.779 21.805 1.00 40.13 158 ALA C O 1
ATOM 1120 N N . SER A 1 165 ? -12.151 20.805 19.563 1.00 38.50 159 SER C N 1
ATOM 1121 C CA . SER A 1 165 ? -11.083 21.800 19.619 1.00 43.77 159 SER C CA 1
ATOM 1122 C C . SER A 1 165 ? -11.571 23.204 19.311 1.00 38.35 159 SER C C 1
ATOM 1123 O O . SER A 1 165 ? -10.779 24.111 19.081 1.00 46.76 159 SER C O 1
ATOM 1126 N N . ASP A 1 166 ? -12.877 23.389 19.331 1.00 36.04 160 ASP C N 1
ATOM 1127 C CA . ASP A 1 166 ? -13.499 24.703 19.255 1.00 48.84 160 ASP C CA 1
ATOM 1128 C C . ASP A 1 166 ? -13.822 25.034 20.695 1.00 45.29 160 ASP C C 1
ATOM 1129 O O . ASP A 1 166 ? -14.848 24.659 21.198 1.00 54.22 160 ASP C O 1
ATOM 1134 N N . THR A 1 167 ? -12.889 25.691 21.368 1.00 43.86 161 THR C N 1
ATOM 1135 C CA . THR A 1 167 ? -12.904 25.800 22.820 1.00 47.95 161 THR C CA 1
ATOM 1136 C C . THR A 1 167 ? -13.175 27.205 23.373 1.00 49.07 161 THR C C 1
ATOM 1137 O O . THR A 1 167 ? -13.315 27.365 24.563 1.00 48.45 161 THR C O 1
ATOM 1141 N N . PHE A 1 168 ? -13.257 28.201 22.501 1.00 42.77 162 PHE C N 1
ATOM 1142 C CA . PHE A 1 168 ? -13.457 29.579 22.920 1.00 49.95 162 PHE C CA 1
ATOM 1143 C C . PHE A 1 168 ? -14.775 30.198 22.472 1.00 57.48 162 PHE C C 1
ATOM 1144 O O . PHE A 1 168 ? -14.972 31.390 22.573 1.00 61.23 162 PHE C O 1
ATOM 1152 N N . ARG A 1 169 ? -15.664 29.393 21.938 1.00 50.64 163 ARG C N 1
ATOM 1153 C CA . ARG A 1 169 ? -16.959 29.865 21.528 1.00 53.85 163 ARG C CA 1
ATOM 1154 C C . ARG A 1 169 ? -17.928 29.188 22.466 1.00 62.43 163 ARG C C 1
ATOM 1155 O O . ARG A 1 169 ? -17.968 27.991 22.540 1.00 59.24 163 ARG C O 1
ATOM 1163 N N . ALA A 1 170 ? -18.679 29.967 23.222 1.00 71.32 164 ALA C N 1
ATOM 1164 C CA . ALA A 1 170 ? -19.496 29.416 24.280 1.00 69.65 164 ALA C CA 1
ATOM 1165 C C . ALA A 1 170 ? -20.561 28.540 23.705 1.00 69.12 164 ALA C C 1
ATOM 1166 O O . ALA A 1 170 ? -21.291 28.958 22.832 1.00 64.25 164 ALA C O 1
ATOM 1168 N N . GLY A 1 171 ? -20.624 27.312 24.195 1.00 70.17 165 GLY C N 1
ATOM 1169 C CA . GLY A 1 171 ? -21.575 26.338 23.714 1.00 63.05 165 GLY C CA 1
ATOM 1170 C C . GLY A 1 171 ? -21.149 25.349 22.636 1.00 60.82 165 GLY C C 1
ATOM 1171 O O . GLY A 1 171 ? -21.831 24.374 22.440 1.00 59.99 165 GLY C O 1
ATOM 1172 N N . ALA A 1 172 ? -20.035 25.582 21.950 1.00 47.47 166 ALA C N 1
ATOM 1173 C CA . ALA A 1 172 ? -19.677 24.771 20.795 1.00 43.93 166 ALA C CA 1
ATOM 1174 C C . ALA A 1 172 ? -19.407 23.331 21.215 1.00 51.03 166 ALA C C 1
ATOM 1175 O O . ALA A 1 172 ? -19.740 22.397 20.489 1.00 49.50 166 ALA C O 1
ATOM 1177 N N . ILE A 1 173 ? -18.811 23.150 22.391 1.00 54.02 167 ILE C N 1
ATOM 1178 C CA . ILE A 1 173 ? -18.519 21.808 22.889 1.00 52.33 167 ILE C CA 1
ATOM 1179 C C . ILE A 1 173 ? -19.805 21.033 23.143 1.00 54.30 167 ILE C C 1
ATOM 1180 O O . ILE A 1 173 ? -19.881 19.835 22.877 1.00 53.11 167 ILE C O 1
ATOM 1185 N N . GLU A 1 174 ? -20.811 21.717 23.677 1.00 55.83 168 GLU C N 1
ATOM 1186 C CA . GLU A 1 174 ? -22.076 21.073 24.007 1.00 57.96 168 GLU C CA 1
ATOM 1187 C C . GLU A 1 174 ? -22.857 20.812 22.727 1.00 59.15 168 GLU C C 1
ATOM 1188 O O . GLU A 1 174 ? -23.547 19.800 22.592 1.00 61.67 168 GLU C O 1
ATOM 1194 N N . GLN A 1 175 ? -22.733 21.747 21.793 1.00 54.60 169 GLN C N 1
ATOM 1195 C CA . GLN A 1 175 ? -23.342 21.641 20.475 1.00 60.72 169 GLN C CA 1
ATOM 1196 C C . GLN A 1 175 ? -22.821 20.405 19.760 1.00 54.72 169 GLN C C 1
ATOM 1197 O O . GLN A 1 175 ? -23.592 19.637 19.190 1.00 46.38 169 GLN C O 1
ATOM 1203 N N . LEU A 1 176 ? -21.504 20.213 19.802 1.00 48.36 170 LEU C N 1
ATOM 1204 C CA . LEU A 1 176 ? -20.886 19.035 19.205 1.00 49.46 170 LEU C CA 1
ATOM 1205 C C . LEU A 1 176 ? -21.234 17.757 19.967 1.00 51.42 170 LEU C C 1
ATOM 1206 O O . LEU A 1 176 ? -21.446 16.698 19.361 1.00 54.34 170 LEU C O 1
ATOM 1211 N N . GLU A 1 177 ? -21.282 17.854 21.291 1.00 48.41 171 GLU C N 1
ATOM 1212 C CA . GLU A 1 177 ? -21.641 16.714 22.127 1.00 49.94 171 GLU C CA 1
ATOM 1213 C C . GLU A 1 177 ? -23.019 16.152 21.782 1.00 50.97 171 GLU C C 1
ATOM 1214 O O . GLU A 1 177 ? -23.213 14.940 21.776 1.00 58.65 171 GLU C O 1
ATOM 1220 N N . GLU A 1 178 ? -23.951 17.036 21.489 1.00 52.52 172 GLU C N 1
ATOM 1221 C CA . GLU A 1 178 ? -25.289 16.623 21.152 1.00 62.72 172 GLU C CA 1
ATOM 1222 C C . GLU A 1 178 ? -25.369 16.050 19.760 1.00 56.53 172 GLU C C 1
ATOM 1223 O O . GLU A 1 178 ? -26.215 15.236 19.503 1.00 62.11 172 GLU C O 1
ATOM 1229 N N . HIS A 1 179 ? -24.482 16.472 18.870 1.00 55.19 173 HIS C N 1
ATOM 1230 C CA . HIS A 1 179 ? -24.431 15.921 17.522 1.00 56.12 173 HIS C CA 1
ATOM 1231 C C . HIS A 1 179 ? -23.953 14.482 17.609 1.00 58.12 173 HIS C C 1
ATOM 1232 O O . HIS A 1 179 ? -24.482 13.597 16.940 1.00 58.74 173 HIS C O 1
ATOM 1239 N N . ALA A 1 180 ? -22.940 14.265 18.441 1.00 51.80 174 ALA C N 1
ATOM 1240 C CA . ALA A 1 180 ? -22.252 12.981 18.521 1.00 56.91 174 ALA C CA 1
ATOM 1241 C C . ALA A 1 180 ? -23.049 11.928 19.275 1.00 56.77 174 ALA C C 1
ATOM 1242 O O . ALA A 1 180 ? -22.866 10.728 19.055 1.00 60.31 174 ALA C O 1
ATOM 1244 N N . LYS A 1 181 ? -23.910 12.377 20.182 1.00 50.20 175 LYS C N 1
ATOM 1245 C CA . LYS A 1 181 ? -24.797 11.465 20.889 1.00 64.04 175 LYS C CA 1
ATOM 1246 C C . LYS A 1 181 ? -25.755 10.809 19.898 1.00 65.62 175 LYS C C 1
ATOM 1247 O O . LYS A 1 181 ? -25.916 9.590 19.887 1.00 65.69 175 LYS C O 1
ATOM 1253 N N . ARG A 1 182 ? -26.405 11.634 19.091 1.00 65.04 176 ARG C N 1
ATOM 1254 C CA . ARG A 1 182 ? -27.308 11.227 18.027 1.00 63.83 176 ARG C CA 1
ATOM 1255 C C . ARG A 1 182 ? -26.759 10.130 17.161 1.00 67.08 176 ARG C C 1
ATOM 1256 O O . ARG A 1 182 ? -27.457 9.187 16.856 1.00 58.80 176 ARG C O 1
ATOM 1264 N N . ILE A 1 183 ? -25.493 10.260 16.778 1.00 57.10 177 ILE C N 1
ATOM 1265 C CA . ILE A 1 183 ? -24.838 9.307 15.904 1.00 62.06 177 ILE C CA 1
ATOM 1266 C C . ILE A 1 183 ? -24.011 8.300 16.647 1.00 56.70 177 ILE C C 1
ATOM 1267 O O . ILE A 1 183 ? -23.390 7.470 16.047 1.00 60.28 177 ILE C O 1
ATOM 1272 N N . GLY A 1 184 ? -24.000 8.384 17.963 1.00 59.65 178 GLY C N 1
ATOM 1273 C CA . GLY A 1 184 ? -23.255 7.448 18.789 1.00 62.13 178 GLY C CA 1
ATOM 1274 C C . GLY A 1 184 ? -21.754 7.422 18.534 1.00 60.68 178 GLY C C 1
ATOM 1275 O O . GLY A 1 184 ? -21.164 6.360 18.339 1.00 62.16 178 GLY C O 1
ATOM 1276 N N . VAL A 1 185 ? -21.130 8.595 18.537 1.00 55.02 179 VAL C N 1
ATOM 1277 C CA . VAL A 1 185 ? -19.675 8.690 18.409 1.00 51.70 179 VAL C CA 1
ATOM 1278 C C . VAL A 1 185 ? -19.067 9.367 19.643 1.00 52.67 179 VAL C C 1
ATOM 1279 O O . VAL A 1 185 ? -19.651 10.307 20.193 1.00 49.34 179 VAL C O 1
ATOM 1283 N N . LYS A 1 186 ? -17.920 8.878 20.087 1.00 54.92 180 LYS C N 1
ATOM 1284 C CA . LYS A 1 186 ? -17.258 9.447 21.263 1.00 56.90 180 LYS C CA 1
ATOM 1285 C C . LYS A 1 186 ? -16.580 10.782 21.007 1.00 50.69 180 LYS C C 1
ATOM 1286 O O . LYS A 1 186 ? -15.866 10.957 20.054 1.00 46.11 180 LYS C O 1
ATOM 1292 N N . VAL A 1 187 ? -16.823 11.715 21.900 1.00 50.09 181 VAL C N 1
ATOM 1293 C CA . VAL A 1 187 ? -16.198 13.026 21.805 1.00 48.41 181 VAL C CA 1
ATOM 1294 C C . VAL A 1 187 ? -15.101 13.164 22.859 1.00 47.26 181 VAL C C 1
ATOM 1295 O O . VAL A 1 187 ? -15.370 13.005 24.045 1.00 43.49 181 VAL C O 1
ATOM 1299 N N . ILE A 1 188 ? -13.867 13.427 22.427 1.00 48.21 182 ILE C N 1
ATOM 1300 C CA . ILE A 1 188 ? -12.796 13.754 23.360 1.00 47.37 182 ILE C CA 1
ATOM 1301 C C . ILE A 1 188 ? -12.729 15.263 23.532 1.00 47.85 182 ILE C C 1
ATOM 1302 O O . ILE A 1 188 ? -12.614 15.998 22.545 1.00 39.19 182 ILE C O 1
ATOM 1307 N N . LYS A 1 189 ? -12.790 15.726 24.768 1.00 39.59 183 LYS C N 1
ATOM 1308 C CA . LYS A 1 189 ? -12.776 17.144 25.044 1.00 40.89 183 LYS C CA 1
ATOM 1309 C C . LYS A 1 189 ? -11.988 17.518 26.294 1.00 44.34 183 LYS C C 1
ATOM 1310 O O . LYS A 1 189 ? -11.566 16.685 27.034 1.00 45.09 183 LYS C O 1
ATOM 1316 N N . HIS A 1 190 ? -11.820 18.804 26.507 1.00 40.56 184 HIS C N 1
ATOM 1317 C CA . HIS A 1 190 ? -11.437 19.338 27.803 1.00 45.79 184 HIS C CA 1
ATOM 1318 C C . HIS A 1 190 ? -12.609 20.116 28.380 1.00 41.47 184 HIS C C 1
ATOM 1319 O O . HIS A 1 190 ? -13.535 19.527 28.928 1.00 42.68 184 HIS C O 1
ATOM 1326 N N . SER A 1 191 ? -12.580 21.413 28.250 1.00 41.19 185 SER C N 1
ATOM 1327 C CA . SER A 1 191 ? -13.633 22.292 28.746 1.00 46.41 185 SER C CA 1
ATOM 1328 C C . SER A 1 191 ? -13.531 23.681 28.124 1.00 45.80 185 SER C C 1
ATOM 1329 O O . SER A 1 191 ? -12.561 23.920 27.386 1.00 45.67 185 SER C O 1
ATOM 1332 N N . TYR A 1 192 ? -14.455 24.552 28.384 1.00 48.28 186 TYR C N 1
ATOM 1333 C CA . TYR A 1 192 ? -14.386 25.913 27.862 1.00 42.94 186 TYR C CA 1
ATOM 1334 C C . TYR A 1 192 ? -13.120 26.610 28.342 1.00 55.16 186 TYR C C 1
ATOM 1335 O O . TYR A 1 192 ? -12.801 26.586 29.531 1.00 51.03 186 TYR C O 1
ATOM 1344 N N . GLY A 1 193 ? -12.397 27.227 27.414 1.00 53.07 187 GLY C N 1
ATOM 1345 C CA . GLY A 1 193 ? -11.203 27.977 27.761 1.00 60.98 187 GLY C CA 1
ATOM 1346 C C . GLY A 1 193 ? -9.910 27.213 27.549 1.00 52.07 187 GLY C C 1
ATOM 1347 O O . GLY A 1 193 ? -8.826 27.792 27.615 1.00 53.09 187 GLY C O 1
ATOM 1348 N N . ALA A 1 194 ? -10.026 25.915 27.291 1.00 45.16 188 ALA C N 1
ATOM 1349 C CA . ALA A 1 194 ? -8.862 25.043 27.154 1.00 48.87 188 ALA C CA 1
ATOM 1350 C C . ALA A 1 194 ? -8.059 25.289 25.875 1.00 54.36 188 ALA C C 1
ATOM 1351 O O . ALA A 1 194 ? -8.480 26.047 24.991 1.00 48.28 188 ALA C O 1
ATOM 1353 N N . ASP A 1 195 ? -6.905 24.627 25.788 1.00 50.89 189 ASP C N 1
ATOM 1354 C CA . ASP A 1 195 ? -6.028 24.718 24.618 1.00 43.77 189 ASP C CA 1
ATOM 1355 C C . ASP A 1 195 ? -6.484 23.794 23.484 1.00 43.08 189 ASP C C 1
ATOM 1356 O O . ASP A 1 195 ? -6.448 22.564 23.609 1.00 39.04 189 ASP C O 1
ATOM 1361 N N . PRO A 1 196 ? -6.908 24.386 22.358 1.00 46.73 190 PRO C N 1
ATOM 1362 C CA . PRO A 1 196 ? -7.480 23.582 21.270 1.00 47.21 190 PRO C CA 1
ATOM 1363 C C . PRO A 1 196 ? -6.544 22.461 20.833 1.00 42.78 190 PRO C C 1
ATOM 1364 O O . PRO A 1 196 ? -7.009 21.356 20.556 1.00 39.32 190 PRO C O 1
ATOM 1368 N N . ALA A 1 197 ? -5.241 22.725 20.788 1.00 42.32 191 ALA C N 1
ATOM 1369 C CA . ALA A 1 197 ? -4.315 21.714 20.300 1.00 33.67 191 ALA C CA 1
ATOM 1370 C C . ALA A 1 197 ? -4.155 20.555 21.269 1.00 32.71 191 ALA C C 1
ATOM 1371 O O . ALA A 1 197 ? -3.972 19.408 20.852 1.00 40.79 191 ALA C O 1
ATOM 1373 N N . ALA A 1 198 ? -4.201 20.856 22.565 1.00 39.45 192 ALA C N 1
ATOM 1374 C CA . ALA A 1 198 ? -4.084 19.837 23.608 1.00 39.26 192 ALA C CA 1
ATOM 1375 C C . ALA A 1 198 ? -5.260 18.860 23.599 1.00 40.27 192 ALA C C 1
ATOM 1376 O O . ALA A 1 198 ? -5.076 17.645 23.762 1.00 37.70 192 ALA C O 1
ATOM 1378 N N . VAL A 1 199 ? -6.466 19.395 23.409 1.00 39.00 193 VAL C N 1
ATOM 1379 C CA . VAL A 1 199 ? -7.655 18.553 23.252 1.00 35.56 193 VAL C CA 1
ATOM 1380 C C . VAL A 1 199 ? -7.420 17.527 22.153 1.00 32.41 193 VAL C C 1
ATOM 1381 O O . VAL A 1 199 ? -7.646 16.332 22.344 1.00 36.88 193 VAL C O 1
ATOM 1385 N N . ALA A 1 200 ? -6.944 18.000 21.005 1.00 38.56 194 ALA C N 1
ATOM 1386 C CA . ALA A 1 200 ? -6.734 17.140 19.840 1.00 36.88 194 ALA C CA 1
ATOM 1387 C C . ALA A 1 200 ? -5.601 16.160 20.075 1.00 37.04 194 ALA C C 1
ATOM 1388 O O . ALA A 1 200 ? -5.674 14.999 19.669 1.00 40.47 194 ALA C O 1
ATOM 1390 N N . TYR A 1 201 ? -4.541 16.628 20.728 1.00 37.13 195 TYR C N 1
ATOM 1391 C CA . TYR A 1 201 ? -3.453 15.729 21.079 1.00 37.08 195 TYR C CA 1
ATOM 1392 C C . TYR A 1 201 ? -4.017 14.585 21.910 1.00 41.54 195 TYR C C 1
ATOM 1393 O O . TYR A 1 201 ? -3.787 13.410 21.606 1.00 40.77 195 TYR C O 1
ATOM 1402 N N . ASP A 1 202 ? -4.787 14.941 22.939 1.00 37.22 196 ASP C N 1
ATOM 1403 C CA . ASP A 1 202 ? -5.464 13.960 23.785 1.00 41.74 196 ASP C CA 1
ATOM 1404 C C . ASP A 1 202 ? -6.281 12.956 22.988 1.00 43.44 196 ASP C C 1
ATOM 1405 O O . ASP A 1 202 ? -6.214 11.755 23.243 1.00 43.54 196 ASP C O 1
ATOM 1410 N N . ALA A 1 203 ? -7.068 13.453 22.032 1.00 47.89 197 ALA C N 1
ATOM 1411 C CA . ALA A 1 203 ? -7.942 12.589 21.250 1.00 36.67 197 ALA C CA 1
ATOM 1412 C C . ALA A 1 203 ? -7.116 11.584 20.461 1.00 44.96 197 ALA C C 1
ATOM 1413 O O . ALA A 1 203 ? -7.496 10.423 20.327 1.00 51.59 197 ALA C O 1
ATOM 1415 N N . ILE A 1 204 ? -5.974 12.030 19.952 1.00 42.81 198 ILE C N 1
ATOM 1416 C CA . ILE A 1 204 ? -5.070 11.142 19.221 1.00 49.06 198 ILE C CA 1
ATOM 1417 C C . ILE A 1 204 ? -4.459 10.085 20.142 1.00 49.84 198 ILE C C 1
ATOM 1418 O O . ILE A 1 204 ? -4.469 8.895 19.829 1.00 46.97 198 ILE C O 1
ATOM 1423 N N . GLN A 1 205 ? -3.939 10.518 21.286 1.00 50.67 199 GLN C N 1
ATOM 1424 C CA . GLN A 1 205 ? -3.377 9.573 22.252 1.00 44.28 199 GLN C CA 1
ATOM 1425 C C . GLN A 1 205 ? -4.426 8.564 22.680 1.00 49.03 199 GLN C C 1
ATOM 1426 O O . GLN A 1 205 ? -4.141 7.377 22.811 1.00 51.48 199 GLN C O 1
ATOM 1432 N N . HIS A 1 206 ? -5.646 9.050 22.883 1.00 50.59 200 HIS C N 1
ATOM 1433 C CA . HIS A 1 206 ? -6.785 8.203 23.208 1.00 48.48 200 HIS C CA 1
ATOM 1434 C C . HIS A 1 206 ? -6.992 7.094 22.177 1.00 55.32 200 HIS C C 1
ATOM 1435 O O . HIS A 1 206 ? -7.166 5.927 22.534 1.00 60.27 200 HIS C O 1
ATOM 1442 N N . ALA A 1 207 ? -6.993 7.463 20.898 1.00 46.85 201 ALA C N 1
ATOM 1443 C CA . ALA A 1 207 ? -7.273 6.499 19.833 1.00 57.86 201 ALA C CA 1
ATOM 1444 C C . ALA A 1 207 ? -6.131 5.499 19.639 1.00 60.26 201 ALA C C 1
ATOM 1445 O O . ALA A 1 207 ? -6.364 4.342 19.276 1.00 56.51 201 ALA C O 1
ATOM 1447 N N . LYS A 1 208 ? -4.900 5.928 19.879 1.00 64.40 202 LYS C N 1
ATOM 1448 C CA . LYS A 1 208 ? -3.773 5.004 19.834 1.00 72.50 202 LYS C CA 1
ATOM 1449 C C . LYS A 1 208 ? -3.985 3.876 20.846 1.00 73.48 202 LYS C C 1
ATOM 1450 O O . LYS A 1 208 ? -3.748 2.730 20.562 1.00 76.37 202 LYS C O 1
ATOM 1456 N N . ALA A 1 209 ? -4.473 4.214 22.016 1.00 66.35 203 ALA C N 1
ATOM 1457 C CA . ALA A 1 209 ? -4.626 3.245 23.095 1.00 64.02 203 ALA C CA 1
ATOM 1458 C C . ALA A 1 209 ? -5.821 2.317 22.892 1.00 72.35 203 ALA C C 1
ATOM 1459 O O . ALA A 1 209 ? -5.752 1.128 23.205 1.00 71.05 203 ALA C O 1
ATOM 1461 N N . ARG A 1 210 ? -6.929 2.681 22.153 1.00 71.51 204 ARG C N 1
ATOM 1462 C CA . ARG A 1 210 ? -8.185 1.981 22.007 1.00 70.59 204 ARG C CA 1
ATOM 1463 C C . ARG A 1 210 ? -8.230 1.228 20.717 1.00 73.50 204 ARG C C 1
ATOM 1464 O O . ARG A 1 210 ? -9.232 0.639 20.386 1.00 73.06 204 ARG C O 1
ATOM 1472 N N . GLY A 1 211 ? -7.137 1.650 20.025 1.00 73.10 205 GLY C N 1
ATOM 1473 C CA . GLY A 1 211 ? -7.061 1.080 18.694 1.00 72.54 205 GLY C CA 1
ATOM 1474 C C . GLY A 1 211 ? -8.222 1.540 17.841 1.00 72.26 205 GLY C C 1
ATOM 1475 O O . GLY A 1 211 ? -8.923 0.729 17.240 1.00 75.03 205 GLY C O 1
ATOM 1476 N N . ILE A 1 212 ? -8.433 2.852 17.804 1.00 69.91 206 ILE C N 1
ATOM 1477 C CA . ILE A 1 212 ? -9.508 3.441 17.016 1.00 69.11 206 ILE C CA 1
ATOM 1478 C C . ILE A 1 212 ? -9.000 3.863 15.639 1.00 66.31 206 ILE C C 1
ATOM 1479 O O . ILE A 1 212 ? -7.894 4.385 15.511 1.00 65.16 206 ILE C O 1
ATOM 1484 N N . ASP A 1 213 ? -9.815 3.637 14.613 1.00 65.26 207 ASP C N 1
ATOM 1485 C CA . ASP A 1 213 ? -9.399 3.893 13.234 1.00 66.38 207 ASP C CA 1
ATOM 1486 C C . ASP A 1 213 ? -9.073 5.360 12.938 1.00 62.01 207 ASP C C 1
ATOM 1487 O O . ASP A 1 213 ? -7.967 5.672 12.484 1.00 65.23 207 ASP C O 1
ATOM 1492 N N . VAL A 1 214 ? -10.029 6.251 13.195 1.00 51.58 208 VAL C N 1
ATOM 1493 C CA . VAL A 1 214 ? -9.908 7.645 12.769 1.00 46.14 208 VAL C CA 1
ATOM 1494 C C . VAL A 1 214 ? -10.268 8.677 13.835 1.00 44.83 208 VAL C C 1
ATOM 1495 O O . VAL A 1 214 ? -11.180 8.471 14.631 1.00 46.38 208 VAL C O 1
ATOM 1499 N N . VAL A 1 215 ? -9.538 9.788 13.831 1.00 45.17 209 VAL C N 1
ATOM 1500 C CA . VAL A 1 215 ? -9.861 10.947 14.649 1.00 39.57 209 VAL C CA 1
ATOM 1501 C C . VAL A 1 215 ? -10.256 12.113 13.757 1.00 45.05 209 VAL C C 1
ATOM 1502 O O . VAL A 1 215 ? -9.603 12.381 12.741 1.00 44.69 209 VAL C O 1
ATOM 1506 N N . LEU A 1 216 ? -11.314 12.811 14.143 1.00 36.98 210 LEU C N 1
ATOM 1507 C CA . LEU A 1 216 ? -11.744 14.004 13.434 1.00 43.62 210 LEU C CA 1
ATOM 1508 C C . LEU A 1 216 ? -11.659 15.154 14.408 1.00 37.54 210 LEU C C 1
ATOM 1509 O O . LEU A 1 216 ? -12.129 15.054 15.536 1.00 37.77 210 LEU C O 1
ATOM 1514 N N . ILE A 1 217 ? -11.112 16.276 13.970 1.00 42.85 211 ILE C N 1
ATOM 1515 C CA . ILE A 1 217 ? -10.907 17.458 14.773 1.00 45.07 211 ILE C CA 1
ATOM 1516 C C . ILE A 1 217 ? -11.829 18.607 14.333 1.00 45.03 211 ILE C C 1
ATOM 1517 O O . ILE A 1 217 ? -11.690 19.099 13.253 1.00 37.78 211 ILE C O 1
ATOM 1522 N N . ASP A 1 218 ? -12.757 19.024 15.185 1.00 38.22 212 ASP C N 1
ATOM 1523 C CA . ASP A 1 218 ? -13.564 20.215 14.949 1.00 34.83 212 ASP C CA 1
ATOM 1524 C C . ASP A 1 218 ? -12.768 21.412 15.432 1.00 34.72 212 ASP C C 1
ATOM 1525 O O . ASP A 1 218 ? -12.085 21.359 16.458 1.00 37.71 212 ASP C O 1
ATOM 1530 N N A THR A 1 219 ? -12.865 22.514 14.729 0.53 39.08 213 THR C N 1
ATOM 1531 N N B THR A 1 219 ? -12.765 22.514 14.729 0.47 38.99 213 THR C N 1
ATOM 1532 C CA A THR A 1 219 ? -11.956 23.593 14.939 0.53 41.49 213 THR C CA 1
ATOM 1533 C CA B THR A 1 219 ? -11.856 23.593 14.939 0.47 40.47 213 THR C CA 1
ATOM 1534 C C A THR A 1 219 ? -12.686 24.937 15.002 0.53 43.87 213 THR C C 1
ATOM 1535 C C B THR A 1 219 ? -12.586 24.937 15.002 0.47 43.31 213 THR C C 1
ATOM 1536 O O A THR A 1 219 ? -13.790 25.045 14.523 0.53 40.26 213 THR C O 1
ATOM 1537 O O B THR A 1 219 ? -13.690 25.045 14.523 0.47 41.57 213 THR C O 1
ATOM 1544 N N . ALA A 1 220 ? -12.061 25.940 15.600 1.00 37.22 214 ALA C N 1
ATOM 1545 C CA . ALA A 1 220 ? -12.604 27.290 15.679 1.00 37.51 214 ALA C CA 1
ATOM 1546 C C . ALA A 1 220 ? -12.783 27.906 14.299 1.00 36.30 214 ALA C C 1
ATOM 1547 O O . ALA A 1 220 ? -12.121 27.501 13.341 1.00 42.12 214 ALA C O 1
ATOM 1549 N N . GLY A 1 221 ? -13.654 28.909 14.207 1.00 40.58 215 GLY C N 1
ATOM 1550 C CA . GLY A 1 221 ? -14.020 29.492 12.923 1.00 42.29 215 GLY C CA 1
ATOM 1551 C C . GLY A 1 221 ? -13.960 31.008 12.885 1.00 49.87 215 GLY C C 1
ATOM 1552 O O . GLY A 1 221 ? -14.372 31.627 11.903 1.00 44.69 215 GLY C O 1
ATOM 1553 N N A ARG A 1 222 ? -13.428 31.610 13.948 0.61 41.63 216 ARG C N 1
ATOM 1554 N N B ARG A 1 222 ? -13.328 31.610 13.948 0.39 44.07 216 ARG C N 1
ATOM 1555 C CA A ARG A 1 222 ? -13.352 33.065 14.056 0.61 51.08 216 ARG C CA 1
ATOM 1556 C CA B ARG A 1 222 ? -13.252 33.065 14.056 0.39 51.22 216 ARG C CA 1
ATOM 1557 C C A ARG A 1 222 ? -12.104 33.491 14.828 0.61 56.53 216 ARG C C 1
ATOM 1558 C C B ARG A 1 222 ? -12.004 33.491 14.828 0.39 56.80 216 ARG C C 1
ATOM 1559 O O A ARG A 1 222 ? -11.616 32.753 15.684 0.61 54.91 216 ARG C O 1
ATOM 1560 O O B ARG A 1 222 ? -11.516 32.753 15.684 0.39 55.62 216 ARG C O 1
ATOM 1575 N N . SER A 1 223 ? -11.672 34.750 14.677 1.00 62.30 217 SER C N 1
ATOM 1576 C CA . SER A 1 223 ? -10.512 35.293 15.384 1.00 73.88 217 SER C CA 1
ATOM 1577 C C . SER A 1 223 ? -10.834 35.819 16.783 1.00 87.83 217 SER C C 1
ATOM 1578 O O . SER A 1 223 ? -11.880 36.395 17.013 1.00 87.66 217 SER C O 1
ATOM 1581 N N . GLU A 1 224 ? -9.905 35.640 17.710 1.00 93.10 218 GLU C N 1
ATOM 1582 C CA . GLU A 1 224 ? -10.137 36.088 19.068 1.00 100.04 218 GLU C CA 1
ATOM 1583 C C . GLU A 1 224 ? -9.105 37.116 19.536 1.00 104.58 218 GLU C C 1
ATOM 1584 O O . GLU A 1 224 ? -7.958 37.102 19.096 1.00 102.88 218 GLU C O 1
ATOM 1590 N N . THR A 1 225 ? -9.537 38.002 20.434 1.00 107.55 219 THR C N 1
ATOM 1591 C CA . THR A 1 225 ? -8.685 39.011 21.042 1.00 108.73 219 THR C CA 1
ATOM 1592 C C . THR A 1 225 ? -7.253 38.546 20.987 1.00 109.61 219 THR C C 1
ATOM 1593 O O . THR A 1 225 ? -6.420 39.089 20.272 1.00 110.99 219 THR C O 1
ATOM 1595 N N . ASN A 1 226 ? -6.957 37.510 21.726 1.00 108.86 220 ASN C N 1
ATOM 1596 C CA . ASN A 1 226 ? -5.658 36.933 21.574 1.00 116.89 220 ASN C CA 1
ATOM 1597 C C . ASN A 1 226 ? -5.840 35.753 20.654 1.00 121.34 220 ASN C C 1
ATOM 1598 O O . ASN A 1 226 ? -6.554 34.802 20.992 1.00 125.57 220 ASN C O 1
ATOM 1600 N N . ARG A 1 227 ? -5.238 35.781 19.473 1.00 118.67 221 ARG C N 1
ATOM 1601 C CA . ARG A 1 227 ? -5.428 34.599 18.654 1.00 111.36 221 ARG C CA 1
ATOM 1602 C C . ARG A 1 227 ? -5.068 34.662 17.182 1.00 105.25 221 ARG C C 1
ATOM 1603 O O . ARG A 1 227 ? -4.083 34.094 16.757 1.00 109.05 221 ARG C O 1
ATOM 1605 N N . ASN A 1 228 ? -5.890 35.304 16.385 1.00 92.62 222 ASN C N 1
ATOM 1606 C CA . ASN A 1 228 ? -5.750 35.149 14.959 1.00 80.99 222 ASN C CA 1
ATOM 1607 C C . ASN A 1 228 ? -5.965 33.698 14.589 1.00 68.85 222 ASN C C 1
ATOM 1608 O O . ASN A 1 228 ? -5.200 32.837 14.955 1.00 57.24 222 ASN C O 1
ATOM 1613 N N . LEU A 1 229 ? -7.026 33.448 13.846 1.00 58.65 223 LEU C N 1
ATOM 1614 C CA . LEU A 1 229 ? -7.430 32.106 13.522 1.00 51.34 223 LEU C CA 1
ATOM 1615 C C . LEU A 1 229 ? -6.395 31.331 12.743 1.00 48.90 223 LEU C C 1
ATOM 1616 O O . LEU A 1 229 ? -6.183 30.185 13.012 1.00 48.86 223 LEU C O 1
ATOM 1621 N N . MET A 1 230 ? -5.742 31.958 11.776 1.00 55.43 224 MET C N 1
ATOM 1622 C CA . MET A 1 230 ? -4.738 31.257 10.986 1.00 43.94 224 MET C CA 1
ATOM 1623 C C . MET A 1 230 ? -3.576 30.801 11.861 1.00 43.97 224 MET C C 1
ATOM 1624 O O . MET A 1 230 ? -3.053 29.702 11.679 1.00 51.55 224 MET C O 1
ATOM 1629 N N . ASP A 1 231 ? -3.178 31.641 12.813 1.00 51.04 225 ASP C N 1
ATOM 1630 C CA . ASP A 1 231 ? -2.151 31.263 13.787 1.00 49.42 225 ASP C CA 1
ATOM 1631 C C . ASP A 1 231 ? -2.557 29.993 14.530 1.00 50.73 225 ASP C C 1
ATOM 1632 O O . ASP A 1 231 ? -1.761 29.064 14.689 1.00 46.52 225 ASP C O 1
ATOM 1637 N N . GLU A 1 232 ? -3.789 29.977 15.026 1.00 53.04 226 GLU C N 1
ATOM 1638 C CA . GLU A 1 232 ? -4.381 28.827 15.719 1.00 51.67 226 GLU C CA 1
ATOM 1639 C C . GLU A 1 232 ? -4.391 27.549 14.925 1.00 46.46 226 GLU C C 1
ATOM 1640 O O . GLU A 1 232 ? -4.104 26.518 15.457 1.00 38.40 226 GLU C O 1
ATOM 1646 N N . MET A 1 233 ? -4.764 27.613 13.659 1.00 40.70 227 MET C N 1
ATOM 1647 C CA . MET A 1 233 ? -4.798 26.416 12.831 1.00 37.83 227 MET C CA 1
ATOM 1648 C C . MET A 1 233 ? -3.392 25.876 12.618 1.00 32.16 227 MET C C 1
ATOM 1649 O O . MET A 1 233 ? -3.178 24.665 12.615 1.00 40.50 227 MET C O 1
ATOM 1654 N N . LYS A 1 234 ? -2.440 26.782 12.417 1.00 39.01 228 LYS C N 1
ATOM 1655 C CA . LYS A 1 234 ? -1.028 26.414 12.336 1.00 44.38 228 LYS C CA 1
ATOM 1656 C C . LYS A 1 234 ? -0.603 25.644 13.593 1.00 42.09 228 LYS C C 1
ATOM 1657 O O . LYS A 1 234 ? -0.111 24.518 13.513 1.00 39.72 228 LYS C O 1
ATOM 1659 N N . LYS A 1 235 ? -0.819 26.252 14.751 1.00 41.62 229 LYS C N 1
ATOM 1660 C CA . LYS A 1 235 ? -0.524 25.595 16.023 1.00 47.26 229 LYS C CA 1
ATOM 1661 C C . LYS A 1 235 ? -1.071 24.166 16.077 1.00 54.09 229 LYS C C 1
ATOM 1662 O O . LYS A 1 235 ? -0.316 23.213 16.321 1.00 49.49 229 LYS C O 1
ATOM 1664 N N . ILE A 1 236 ? -2.380 24.018 15.841 1.00 45.49 230 ILE C N 1
ATOM 1665 C CA . ILE A 1 236 ? -3.027 22.712 15.921 1.00 33.91 230 ILE C CA 1
ATOM 1666 C C . ILE A 1 236 ? -2.434 21.753 14.910 1.00 36.63 230 ILE C C 1
ATOM 1667 O O . ILE A 1 236 ? -2.129 20.606 15.240 1.00 41.42 230 ILE C O 1
ATOM 1672 N N . ALA A 1 237 ? -2.280 22.215 13.670 1.00 37.40 231 ALA C N 1
ATOM 1673 C CA . ALA A 1 237 ? -1.713 21.377 12.622 1.00 37.08 231 ALA C CA 1
ATOM 1674 C C . ALA A 1 237 ? -0.349 20.807 13.056 1.00 42.32 231 ALA C C 1
ATOM 1675 O O . ALA A 1 237 ? -0.071 19.614 12.900 1.00 41.42 231 ALA C O 1
ATOM 1677 N N . ARG A 1 238 ? 0.504 21.662 13.596 1.00 40.19 232 ARG C N 1
ATOM 1678 C CA . ARG A 1 238 ? 1.839 21.203 14.006 1.00 50.62 232 ARG C CA 1
ATOM 1679 C C . ARG A 1 238 ? 1.800 20.143 15.109 1.00 49.26 232 ARG C C 1
ATOM 1680 O O . ARG A 1 238 ? 2.556 19.172 15.066 1.00 49.95 232 ARG C O 1
ATOM 1688 N N . VAL A 1 239 ? 0.919 20.329 16.089 1.00 49.67 233 VAL C N 1
ATOM 1689 C CA . VAL A 1 239 ? 0.808 19.387 17.210 1.00 45.55 233 VAL C CA 1
ATOM 1690 C C . VAL A 1 239 ? 0.259 18.033 16.753 1.00 49.65 233 VAL C C 1
ATOM 1691 O O . VAL A 1 239 ? 0.737 16.985 17.187 1.00 44.90 233 VAL C O 1
ATOM 1695 N N . THR A 1 240 ? -0.733 18.061 15.859 1.00 40.01 234 THR C N 1
ATOM 1696 C CA . THR A 1 240 ? -1.475 16.856 15.479 1.00 43.80 234 THR C CA 1
ATOM 1697 C C . THR A 1 240 ? -0.946 16.076 14.270 1.00 44.81 234 THR C C 1
ATOM 1698 O O . THR A 1 240 ? -1.260 14.897 14.113 1.00 44.79 234 THR C O 1
ATOM 1702 N N A LYS A 1 241 ? -0.172 16.725 13.403 0.47 54.10 235 LYS C N 1
ATOM 1703 N N B LYS A 1 241 ? -0.205 16.718 13.388 0.53 54.31 235 LYS C N 1
ATOM 1704 C CA A LYS A 1 241 ? 0.332 16.062 12.190 0.47 54.99 235 LYS C CA 1
ATOM 1705 C CA B LYS A 1 241 ? 0.315 16.059 12.191 0.53 55.12 235 LYS C CA 1
ATOM 1706 C C A LYS A 1 241 ? -0.770 15.389 11.370 0.47 47.11 235 LYS C C 1
ATOM 1707 C C B LYS A 1 241 ? -0.772 15.415 11.343 0.53 47.08 235 LYS C C 1
ATOM 1708 O O A LYS A 1 241 ? -0.670 14.201 11.044 0.47 42.22 235 LYS C O 1
ATOM 1709 O O B LYS A 1 241 ? -0.659 14.274 10.989 0.53 42.78 235 LYS C O 1
ATOM 1720 N N . PRO A 1 242 ? -1.819 16.145 11.010 1.00 48.17 236 PRO C N 1
ATOM 1721 C CA . PRO A 1 242 ? -2.963 15.519 10.338 1.00 48.74 236 PRO C CA 1
ATOM 1722 C C . PRO A 1 242 ? -2.565 14.709 9.105 1.00 46.04 236 PRO C C 1
ATOM 1723 O O . PRO A 1 242 ? -1.773 15.182 8.304 1.00 45.59 236 PRO C O 1
ATOM 1727 N N . ASN A 1 243 ? -3.116 13.511 8.956 1.00 42.94 237 ASN C N 1
ATOM 1728 C CA . ASN A 1 243 ? -3.032 12.789 7.694 1.00 43.95 237 ASN C CA 1
ATOM 1729 C C . ASN A 1 243 ? -3.704 13.577 6.574 1.00 52.22 237 ASN C C 1
ATOM 1730 O O . ASN A 1 243 ? -3.333 13.458 5.407 1.00 62.92 237 ASN C O 1
ATOM 1735 N N . LEU A 1 244 ? -4.694 14.384 6.941 1.00 48.89 238 LEU C N 1
ATOM 1736 C CA . LEU A 1 244 ? -5.538 15.051 5.965 1.00 43.24 238 LEU C CA 1
ATOM 1737 C C . LEU A 1 244 ? -6.164 16.322 6.539 1.00 43.79 238 LEU C C 1
ATOM 1738 O O . LEU A 1 244 ? -6.665 16.337 7.667 1.00 39.75 238 LEU C O 1
ATOM 1743 N N . VAL A 1 245 ? -6.118 17.386 5.751 1.00 42.39 239 VAL C N 1
ATOM 1744 C CA . VAL A 1 245 ? -6.684 18.670 6.114 1.00 38.28 239 VAL C CA 1
ATOM 1745 C C . VAL A 1 245 ? -7.853 18.945 5.169 1.00 41.00 239 VAL C C 1
ATOM 1746 O O . VAL A 1 245 ? -7.686 18.977 3.950 1.00 32.92 239 VAL C O 1
ATOM 1750 N N . ILE A 1 246 ? -9.039 19.125 5.732 1.00 40.37 240 ILE C N 1
ATOM 1751 C CA . ILE A 1 246 ? -10.223 19.374 4.916 1.00 36.39 240 ILE C CA 1
ATOM 1752 C C . ILE A 1 246 ? -10.748 20.777 5.156 1.00 37.23 240 ILE C C 1
ATOM 1753 O O . ILE A 1 246 ? -11.008 21.159 6.298 1.00 36.88 240 ILE C O 1
ATOM 1758 N N . PHE A 1 247 ? -10.879 21.553 4.085 1.00 32.42 241 PHE C N 1
ATOM 1759 C CA . PHE A 1 247 ? -11.548 22.849 4.159 1.00 31.41 241 PHE C CA 1
ATOM 1760 C C . PHE A 1 247 ? -13.058 22.718 3.930 1.00 34.53 241 PHE C C 1
ATOM 1761 O O . PHE A 1 247 ? -13.508 22.113 2.944 1.00 37.68 241 PHE C O 1
ATOM 1769 N N . VAL A 1 248 ? -13.838 23.311 4.826 1.00 27.07 242 VAL C N 1
ATOM 1770 C CA . VAL A 1 248 ? -15.289 23.259 4.707 1.00 32.01 242 VAL C CA 1
ATOM 1771 C C . VAL A 1 248 ? -15.809 24.618 4.276 1.00 35.96 242 VAL C C 1
ATOM 1772 O O . VAL A 1 248 ? -15.566 25.627 4.938 1.00 34.86 242 VAL C O 1
ATOM 1776 N N . GLY A 1 249 ? -16.504 24.650 3.147 1.00 33.05 243 GLY C N 1
ATOM 1777 C CA . GLY A 1 249 ? -17.042 25.898 2.653 1.00 31.88 243 GLY C CA 1
ATOM 1778 C C . GLY A 1 249 ? -18.520 25.829 2.291 1.00 42.01 243 GLY C C 1
ATOM 1779 O O . GLY A 1 249 ? -19.005 24.840 1.745 1.00 38.12 243 GLY C O 1
ATOM 1780 N N . ASP A 1 250 ? -19.245 26.900 2.559 1.00 34.93 244 ASP C N 1
ATOM 1781 C CA . ASP A 1 250 ? -20.688 27.031 2.336 1.00 39.22 244 ASP C CA 1
ATOM 1782 C C . ASP A 1 250 ? -20.962 27.462 0.900 1.00 38.14 244 ASP C C 1
ATOM 1783 O O . ASP A 1 250 ? -20.741 28.577 0.551 1.00 39.29 244 ASP C O 1
ATOM 1788 N N . ALA A 1 251 ? -21.426 26.548 0.071 1.00 40.22 245 ALA C N 1
ATOM 1789 C CA . ALA A 1 251 ? -21.707 26.857 -1.335 1.00 49.56 245 ALA C CA 1
ATOM 1790 C C . ALA A 1 251 ? -22.471 28.169 -1.541 1.00 42.58 245 ALA C C 1
ATOM 1791 O O . ALA A 1 251 ? -22.186 28.916 -2.477 1.00 45.72 245 ALA C O 1
ATOM 1793 N N . LEU A 1 252 ? -23.411 28.463 -0.649 1.00 39.78 246 LEU C N 1
ATOM 1794 C CA . LEU A 1 252 ? -24.248 29.651 -0.800 1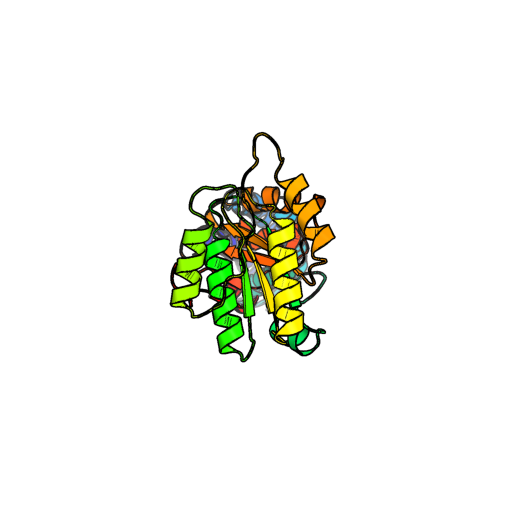.00 50.81 246 LEU C CA 1
ATOM 1795 C C . LEU A 1 252 ? -23.438 30.942 -0.703 1.00 60.90 246 LEU C C 1
ATOM 1796 O O . LEU A 1 252 ? -23.836 31.973 -1.252 1.00 53.38 246 LEU C O 1
ATOM 1801 N N . ALA A 1 253 ? -22.304 30.884 -0.004 1.00 49.52 247 ALA C N 1
ATOM 1802 C CA . ALA A 1 253 ? -21.429 32.046 0.145 1.00 44.00 247 ALA C CA 1
ATOM 1803 C C . ALA A 1 253 ? -20.785 32.516 -1.162 1.00 44.19 247 ALA C C 1
ATOM 1804 O O . ALA A 1 253 ? -20.175 33.581 -1.202 1.00 51.36 247 ALA C O 1
ATOM 1806 N N . GLY A 1 254 ? -20.920 31.732 -2.228 1.00 54.70 248 GLY C N 1
ATOM 1807 C CA . GLY A 1 254 ? -20.386 32.117 -3.527 1.00 41.49 248 GLY C CA 1
ATOM 1808 C C . GLY A 1 254 ? -18.868 32.193 -3.593 1.00 48.04 248 GLY C C 1
ATOM 1809 O O . GLY A 1 254 ? -18.165 31.473 -2.875 1.00 47.51 248 GLY C O 1
ATOM 1810 N N . ASN A 1 255 ? -18.353 33.072 -4.451 1.00 43.47 249 ASN C N 1
ATOM 1811 C CA . ASN A 1 255 ? -16.911 33.155 -4.666 1.00 54.14 249 ASN C CA 1
ATOM 1812 C C . ASN A 1 255 ? -16.127 33.484 -3.391 1.00 49.21 249 ASN C C 1
ATOM 1813 O O . ASN A 1 255 ? -14.915 33.281 -3.332 1.00 47.48 249 ASN C O 1
ATOM 1818 N N . ALA A 1 256 ? -16.822 33.992 -2.378 1.00 45.32 250 ALA C N 1
ATOM 1819 C CA . ALA A 1 256 ? -16.205 34.252 -1.083 1.00 52.78 250 ALA C CA 1
ATOM 1820 C C . ALA A 1 256 ? -15.558 32.979 -0.533 1.00 45.33 250 ALA C C 1
ATOM 1821 O O . ALA A 1 256 ? -14.579 33.032 0.197 1.00 52.12 250 ALA C O 1
ATOM 1823 N N . ILE A 1 257 ? -16.131 31.842 -0.906 1.00 45.31 251 ILE C N 1
ATOM 1824 C CA . ILE A 1 257 ? -15.676 30.525 -0.491 1.00 44.49 251 ILE C CA 1
ATOM 1825 C C . ILE A 1 257 ? -14.237 30.262 -0.955 1.00 46.88 251 ILE C C 1
ATOM 1826 O O . ILE A 1 257 ? -13.440 29.629 -0.258 1.00 39.53 251 ILE C O 1
ATOM 1831 N N . VAL A 1 258 ? -13.907 30.778 -2.130 1.00 45.77 252 VAL C N 1
ATOM 1832 C CA . VAL A 1 258 ? -12.619 30.525 -2.754 1.00 42.44 252 VAL C CA 1
ATOM 1833 C C . VAL A 1 258 ? -11.548 31.364 -2.085 1.00 41.13 252 VAL C C 1
ATOM 1834 O O . VAL A 1 258 ? -10.474 30.868 -1.756 1.00 41.91 252 VAL C O 1
ATOM 1838 N N . GLU A 1 259 ? -11.855 32.639 -1.882 1.00 38.44 253 GLU C N 1
ATOM 1839 C CA . GLU A 1 259 ? -10.954 33.533 -1.186 1.00 43.41 253 GLU C CA 1
ATOM 1840 C C . GLU A 1 259 ? -10.696 33.02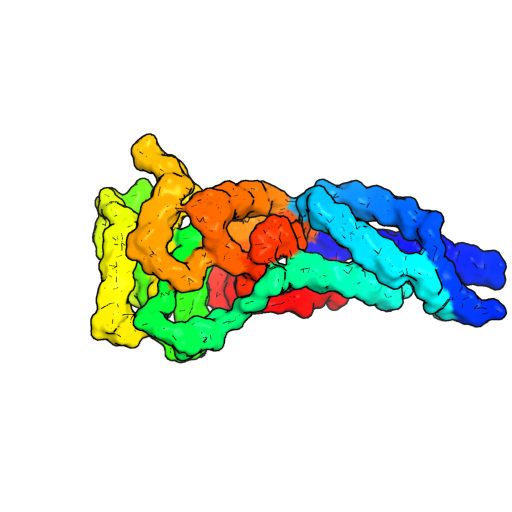8 0.235 1.00 53.59 253 GLU C C 1
ATOM 1841 O O . GLU A 1 259 ? -9.601 33.206 0.760 1.00 43.60 253 GLU C O 1
ATOM 1843 N N . GLN A 1 260 ? -11.710 32.411 0.847 1.00 45.11 254 GLN C N 1
ATOM 1844 C CA . GLN A 1 260 ? -11.566 31.815 2.175 1.00 48.95 254 GLN C CA 1
ATOM 1845 C C . GLN A 1 260 ? -10.582 30.664 2.133 1.00 43.65 254 GLN C C 1
ATOM 1846 O O . GLN A 1 260 ? -9.643 30.613 2.930 1.00 42.32 254 GLN C O 1
ATOM 1852 N N . ALA A 1 261 ? -10.798 29.734 1.208 1.00 35.41 255 ALA C N 1
ATOM 1853 C CA . ALA A 1 261 ? -9.887 28.605 1.070 1.00 34.02 255 ALA C CA 1
ATOM 1854 C C . ALA A 1 261 ? -8.455 29.092 0.799 1.00 39.69 255 ALA C C 1
ATOM 1855 O O . ALA A 1 261 ? -7.501 28.591 1.399 1.00 42.23 255 ALA C O 1
ATOM 1857 N N . ARG A 1 262 ? -8.309 30.066 -0.069 1.00 42.21 256 ARG C N 1
ATOM 1858 C CA . ARG A 1 262 ? -7.022 30.636 -0.340 1.00 51.96 256 ARG C CA 1
ATOM 1859 C C . ARG A 1 262 ? -6.311 30.990 0.948 1.00 56.79 256 ARG C C 1
ATOM 1860 O O . ARG A 1 262 ? -5.169 30.680 1.079 1.00 48.37 256 ARG C O 1
ATOM 1868 N N . GLN A 1 263 ? -6.994 31.651 1.876 1.00 51.84 257 GLN C N 1
ATOM 1869 C CA . GLN A 1 263 ? -6.413 32.107 3.141 1.00 51.68 257 GLN C CA 1
ATOM 1870 C C . GLN A 1 263 ? -5.953 30.945 4.008 1.00 51.41 257 GLN C C 1
ATOM 1871 O O . GLN A 1 263 ? -4.822 30.932 4.503 1.00 49.01 257 GLN C O 1
ATOM 1877 N N . PHE A 1 264 ? -6.836 29.973 4.193 1.00 46.11 258 PHE C N 1
ATOM 1878 C CA . PHE A 1 264 ? -6.501 28.773 4.947 1.00 46.34 258 PHE C CA 1
ATOM 1879 C C . PHE A 1 264 ? -5.332 27.999 4.319 1.00 49.39 258 PHE C C 1
ATOM 1880 O O . PHE A 1 264 ? -4.485 27.446 5.026 1.00 51.43 258 PHE C O 1
ATOM 1888 N N . ASN A 1 265 ? -5.284 27.979 2.992 1.00 37.94 259 ASN C N 1
ATOM 1889 C CA . ASN A 1 265 ? -4.305 27.199 2.249 1.00 35.79 259 ASN C CA 1
ATOM 1890 C C . ASN A 1 265 ? -2.884 27.712 2.451 1.00 46.82 259 ASN C C 1
ATOM 1891 O O . ASN A 1 265 ? -1.918 26.955 2.350 1.00 46.43 259 ASN C O 1
ATOM 1896 N N . GLU A 1 266 ? -2.754 28.975 2.776 1.00 51.66 260 GLU C N 1
ATOM 1897 C CA . GLU A 1 266 ? -1.441 29.525 3.004 1.00 56.14 260 GLU C CA 1
ATOM 1898 C C . GLU A 1 266 ? -1.009 29.432 4.459 1.00 54.91 260 GLU C C 1
ATOM 1899 O O . GLU A 1 266 ? 0.155 29.641 4.779 1.00 54.89 260 GLU C O 1
ATOM 1905 N N . ALA A 1 267 ? -1.953 29.127 5.337 1.00 44.20 261 ALA C N 1
ATOM 1906 C CA . ALA A 1 267 ? -1.608 28.85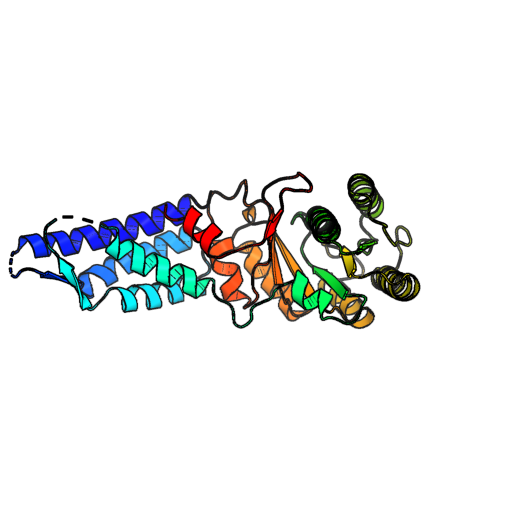6 6.730 1.00 48.54 261 ALA C CA 1
ATOM 1907 C C . ALA A 1 267 ? -1.284 27.384 6.934 1.00 52.10 261 ALA C C 1
ATOM 1908 O O . ALA A 1 267 ? -0.300 27.028 7.592 1.00 49.54 261 ALA C O 1
ATOM 1910 N N . VAL A 1 268 ? -2.141 26.538 6.378 1.00 41.92 262 VAL C N 1
ATOM 1911 C CA . VAL A 1 268 ? -2.015 25.090 6.451 1.00 43.26 262 VAL C CA 1
ATOM 1912 C C . VAL A 1 268 ? -2.547 24.536 5.139 1.00 50.74 262 VAL C C 1
ATOM 1913 O O . VAL A 1 268 ? -3.681 24.841 4.736 1.00 47.18 262 VAL C O 1
ATOM 1917 N N . LYS A 1 269 ? -1.739 23.735 4.459 1.00 43.99 263 LYS C N 1
ATOM 1918 C CA . LYS A 1 269 ? -2.132 23.245 3.149 1.00 56.20 263 LYS C CA 1
ATOM 1919 C C . LYS A 1 269 ? -3.413 22.420 3.202 1.00 47.70 263 LYS C C 1
ATOM 1920 O O . LYS A 1 269 ? -3.558 21.535 4.041 1.00 44.56 263 LYS C O 1
ATOM 1926 N N . ILE A 1 270 ? -4.318 22.694 2.271 1.00 43.03 264 ILE C N 1
ATOM 1927 C CA . ILE A 1 270 ? -5.600 21.994 2.215 1.00 43.18 264 ILE C CA 1
ATOM 1928 C C . ILE A 1 270 ? -5.489 20.783 1.309 1.00 43.06 264 ILE C C 1
ATOM 1929 O O . ILE A 1 270 ? -5.051 20.903 0.182 1.00 40.28 264 ILE C O 1
ATOM 1934 N N . ASP A 1 271 ? -5.849 19.617 1.782 1.00 36.24 265 ASP C N 1
ATOM 1935 C CA . ASP A 1 271 ? -5.802 18.435 0.959 1.00 41.93 265 ASP C CA 1
ATOM 1936 C C . ASP A 1 271 ? -7.125 18.108 0.268 1.00 45.38 265 ASP C C 1
ATOM 1937 O O . ASP A 1 271 ? -7.158 17.500 -0.773 1.00 42.01 265 ASP C O 1
ATOM 1942 N N . GLY A 1 272 ? -8.221 18.458 0.912 1.00 36.24 266 GLY C N 1
ATOM 1943 C CA . GLY A 1 272 ? -9.536 18.108 0.411 1.00 44.72 266 GLY C CA 1
ATOM 1944 C C . GLY A 1 272 ? -10.583 19.117 0.836 1.00 41.49 266 GLY C C 1
ATOM 1945 O O . GLY A 1 272 ? -10.377 19.874 1.788 1.00 40.19 266 GLY C O 1
ATOM 1946 N N . ILE A 1 273 ? -11.704 19.118 0.121 1.00 39.10 267 ILE C N 1
ATOM 1947 C CA . ILE A 1 273 ? -12.771 20.092 0.332 1.00 36.17 267 ILE C CA 1
ATOM 1948 C C . ILE A 1 273 ? -14.119 19.425 0.564 1.00 36.24 267 ILE C C 1
ATOM 1949 O O . ILE A 1 273 ? -14.432 18.397 -0.034 1.00 38.48 267 ILE C O 1
ATOM 1954 N N . ILE A 1 274 ? -14.903 20.004 1.467 1.00 42.57 268 ILE C N 1
ATOM 1955 C CA . ILE A 1 274 ? -16.312 19.642 1.606 1.00 38.59 268 ILE C CA 1
ATOM 1956 C C . ILE A 1 274 ? -17.138 20.907 1.504 1.00 36.47 268 ILE C C 1
ATOM 1957 O O . ILE A 1 274 ? -16.987 21.818 2.309 1.00 34.55 268 ILE C O 1
ATOM 1962 N N . LEU A 1 275 ? -17.983 20.976 0.479 1.00 34.95 269 LEU C N 1
ATOM 1963 C CA . LEU A 1 275 ? -18.863 22.116 0.304 1.00 36.50 269 LEU C CA 1
ATOM 1964 C C . LEU A 1 275 ? -20.215 21.748 0.908 1.00 34.07 269 LEU C C 1
ATOM 1965 O O . LEU A 1 275 ? -20.643 20.602 0.827 1.00 37.09 269 LEU C O 1
ATOM 1970 N N . THR A 1 276 ? -20.870 22.717 1.529 1.00 32.07 270 THR C N 1
ATOM 1971 C CA . THR A 1 276 ? -22.126 22.457 2.225 1.00 38.99 270 THR C CA 1
ATOM 1972 C C . THR A 1 276 ? -23.270 23.272 1.623 1.00 41.82 270 THR C C 1
ATOM 1973 O O . THR A 1 276 ? -23.041 24.226 0.888 1.00 36.28 270 THR C O 1
ATOM 1977 N N . LYS A 1 277 ? -24.490 22.948 1.996 1.00 44.41 271 LYS C N 1
ATOM 1978 C CA . LYS A 1 277 ? -25.661 23.690 1.538 1.00 42.79 271 LYS C CA 1
ATOM 1979 C C . LYS A 1 277 ? -25.862 23.688 0.013 1.00 45.21 271 LYS C C 1
ATOM 1980 O O . LYS A 1 277 ? -26.353 24.639 -0.532 1.00 46.59 271 LYS C O 1
ATOM 1986 N N A LEU A 1 278 ? -25.470 22.624 -0.668 0.50 39.62 272 LEU C N 1
ATOM 1987 N N B LEU A 1 278 ? -25.505 22.610 -0.663 0.50 40.11 272 LEU C N 1
ATOM 1988 C CA A LEU A 1 278 ? -25.744 22.515 -2.099 0.50 42.72 272 LEU C CA 1
ATOM 1989 C CA B LEU A 1 278 ? -25.750 22.509 -2.086 0.50 42.81 272 LEU C CA 1
ATOM 1990 C C A LEU A 1 278 ? -27.256 22.445 -2.354 0.50 44.75 272 LEU C C 1
ATOM 1991 C C B LEU A 1 278 ? -27.254 22.436 -2.340 0.50 44.69 272 LEU C C 1
ATOM 1992 O O A LEU A 1 278 ? -27.739 22.846 -3.423 0.50 46.41 272 LEU C O 1
ATOM 1993 O O B LEU A 1 278 ? -27.729 22.858 -3.361 0.50 47.27 272 LEU C O 1
ATOM 2002 N N . ASP A 1 279 ? -27.987 21.929 -1.370 1.00 42.62 273 ASP C N 1
ATOM 2003 C CA . ASP A 1 279 ? -29.446 21.858 -1.453 1.00 52.91 273 ASP C CA 1
ATOM 2004 C C . ASP A 1 279 ? -30.066 23.228 -1.715 1.00 61.46 273 ASP C C 1
ATOM 2005 O O . ASP A 1 279 ? -31.168 23.324 -2.249 1.00 53.78 273 ASP C O 1
ATOM 2010 N N . ALA A 1 280 ? -29.348 24.291 -1.368 1.00 56.73 274 ALA C N 1
ATOM 2011 C CA . ALA A 1 280 ? -29.889 25.631 -1.558 1.00 52.19 274 ALA C CA 1
ATOM 2012 C C . ALA A 1 280 ? -29.112 26.461 -2.574 1.00 52.14 274 ALA C C 1
ATOM 2013 O O . ALA A 1 280 ? -29.368 27.661 -2.718 1.00 53.19 274 ALA C O 1
ATOM 2015 N N . ASP A 1 281 ? -28.174 25.826 -3.282 1.00 48.07 275 ASP C N 1
ATOM 2016 C CA . ASP A 1 281 ? -27.314 26.535 -4.230 1.00 39.44 275 ASP C CA 1
ATOM 2017 C C . ASP A 1 281 ? -27.928 26.613 -5.624 1.00 42.77 275 ASP C C 1
ATOM 2018 O O . ASP A 1 281 ? -27.854 25.658 -6.386 1.00 48.71 275 ASP C O 1
ATOM 2023 N N . ALA A 1 282 ? -28.493 27.770 -5.953 1.00 47.09 276 ALA C N 1
ATOM 2024 C CA . ALA A 1 282 ? -29.136 27.991 -7.241 1.00 49.04 276 ALA C CA 1
ATOM 2025 C C . ALA A 1 282 ? -28.134 28.472 -8.279 1.00 53.28 276 ALA C C 1
ATOM 2026 O O . ALA A 1 282 ? -28.497 28.725 -9.429 1.00 49.14 276 ALA C O 1
ATOM 2028 N N . ARG A 1 283 ? -26.880 28.623 -7.888 1.00 40.87 277 ARG C N 1
ATOM 2029 C CA . ARG A 1 283 ? -25.898 29.231 -8.768 1.00 47.52 277 ARG C CA 1
ATOM 2030 C C . ARG A 1 283 ? -24.820 28.316 -9.311 1.00 47.07 277 ARG C C 1
ATOM 2031 O O . ARG A 1 283 ? -24.688 28.178 -10.507 1.00 51.84 277 ARG C O 1
ATOM 2039 N N . GLY A 1 284 ? -24.049 27.714 -8.420 1.00 43.25 278 GLY C N 1
ATOM 2040 C CA . GLY A 1 284 ? -23.083 26.693 -8.756 1.00 35.56 278 GLY C CA 1
ATOM 2041 C C . GLY A 1 284 ? -21.714 27.175 -9.151 1.00 44.47 278 GLY C C 1
ATOM 2042 O O . GLY A 1 284 ? -20.826 26.401 -9.338 1.00 42.78 278 GLY C O 1
ATOM 2043 N N . GLY A 1 285 ? -21.542 28.464 -9.286 1.00 43.56 279 GLY C N 1
ATOM 2044 C CA . GLY A 1 285 ? -20.279 28.993 -9.725 1.00 44.86 279 GLY C CA 1
ATOM 2045 C C . GLY A 1 285 ? -19.078 28.648 -8.857 1.00 44.88 279 GLY C C 1
ATOM 2046 O O . GLY A 1 285 ? -18.015 28.396 -9.364 1.00 37.74 279 GLY C O 1
ATOM 2047 N N . ALA A 1 286 ? -19.247 28.644 -7.550 1.00 42.15 280 ALA C N 1
ATOM 2048 C CA . ALA A 1 286 ? -18.146 28.343 -6.657 1.00 46.56 280 ALA C CA 1
ATOM 2049 C C . ALA A 1 286 ? -17.855 26.868 -6.609 1.00 41.61 280 ALA C C 1
ATOM 2050 O O . ALA A 1 286 ? -16.735 26.469 -6.659 1.00 41.71 280 ALA C O 1
ATOM 2052 N N . ALA A 1 287 ? -18.884 26.066 -6.503 1.00 40.62 281 ALA C N 1
ATOM 2053 C CA . ALA A 1 287 ? -18.704 24.650 -6.564 1.00 46.03 281 ALA C CA 1
ATOM 2054 C C . ALA A 1 287 ? -17.968 24.231 -7.824 1.00 49.44 281 ALA C C 1
ATOM 2055 O O . ALA A 1 287 ? -17.263 23.275 -7.809 1.00 45.53 281 ALA C O 1
ATOM 2057 N N . LEU A 1 288 ? -18.144 24.947 -8.920 1.00 41.42 282 LEU C N 1
ATOM 2058 C CA . LEU A 1 288 ? -17.437 24.618 -10.144 1.00 43.59 282 LEU C CA 1
ATOM 2059 C C . LEU A 1 288 ? -16.005 25.107 -10.120 1.00 44.58 282 LEU C C 1
ATOM 2060 O O . LEU A 1 288 ? -15.174 24.489 -10.702 1.00 42.85 282 LEU C O 1
ATOM 2065 N N . SER A 1 289 ? -15.747 26.231 -9.472 1.00 39.09 283 SER C N 1
ATOM 2066 C CA . SER A 1 289 ? -14.451 26.868 -9.508 1.00 35.03 283 SER C CA 1
ATOM 2067 C C . SER A 1 289 ? -13.486 26.481 -8.391 1.00 41.97 283 SER C C 1
ATOM 2068 O O . SER A 1 289 ? -12.304 26.595 -8.547 1.00 39.02 283 SER C O 1
ATOM 2071 N N . ILE A 1 290 ? -13.995 26.052 -7.263 1.00 34.21 284 ILE C N 1
ATOM 2072 C CA . ILE A 1 290 ? -13.143 25.927 -6.112 1.00 40.29 284 ILE C CA 1
ATOM 2073 C C . ILE A 1 290 ? -12.289 24.733 -6.296 1.00 35.12 284 ILE C C 1
ATOM 2074 O O . ILE A 1 290 ? -11.162 24.748 -5.896 1.00 41.15 284 ILE C O 1
ATOM 2079 N N . SER A 1 291 ? -12.770 23.685 -6.938 1.00 55.60 285 SER C N 1
ATOM 2080 C CA . SER A 1 291 ? -11.691 22.617 -6.911 1.00 33.91 285 SER C CA 1
ATOM 2081 C C . SER A 1 291 ? -10.346 22.855 -7.698 1.00 50.00 285 SER C C 1
ATOM 2082 O O . SER A 1 291 ? -9.294 22.383 -7.342 1.00 46.32 285 SER C O 1
ATOM 2085 N N . TYR A 1 292 ? -10.454 23.596 -8.772 1.00 35.70 286 TYR C N 1
ATOM 2086 C CA . TYR A 1 292 ? -9.478 24.059 -9.750 1.00 36.50 286 TYR C CA 1
ATOM 2087 C C . TYR A 1 292 ? -8.587 25.146 -9.151 1.00 47.45 286 TYR C C 1
ATOM 2088 O O . TYR A 1 292 ? -7.363 25.098 -9.277 1.00 38.80 286 TYR C O 1
ATOM 2097 N N . VAL A 1 293 ? -9.200 26.123 -8.490 1.00 38.37 287 VAL C N 1
ATOM 2098 C CA . VAL A 1 293 ? -8.433 27.221 -7.917 1.00 37.85 287 VAL C CA 1
ATOM 2099 C C . VAL A 1 293 ? -7.476 26.744 -6.806 1.00 43.86 287 VAL C C 1
ATOM 2100 O O . VAL A 1 293 ? -6.341 27.214 -6.714 1.00 43.16 287 VAL C O 1
ATOM 2104 N N . ILE A 1 294 ? -7.930 25.801 -5.986 1.00 36.89 288 ILE C N 1
ATOM 2105 C CA . ILE A 1 294 ? -7.152 25.355 -4.830 1.00 51.51 288 ILE C CA 1
ATOM 2106 C C . ILE A 1 294 ? -6.303 24.110 -5.134 1.00 57.21 288 ILE C C 1
ATOM 2107 O O . ILE A 1 294 ? -5.368 23.792 -4.401 1.00 54.59 288 ILE C O 1
ATOM 2112 N N . ASP A 1 295 ? -6.637 23.420 -6.219 1.00 47.84 289 ASP C N 1
ATOM 2113 C CA . ASP A 1 295 ? -5.975 22.178 -6.602 1.00 46.37 289 ASP C CA 1
ATOM 2114 C C . ASP A 1 295 ? -6.129 21.105 -5.522 1.00 50.10 289 ASP C C 1
ATOM 2115 O O . ASP A 1 295 ? -5.187 20.380 -5.202 1.00 46.82 289 ASP C O 1
ATOM 2120 N N . ALA A 1 296 ? -7.327 21.010 -4.956 1.00 44.46 290 ALA C N 1
ATOM 2121 C CA . ALA A 1 296 ? -7.657 19.913 -4.059 1.00 43.99 290 ALA C CA 1
ATOM 2122 C C . ALA A 1 296 ? -9.036 19.396 -4.439 1.00 44.57 290 ALA C C 1
ATOM 2123 O O . ALA A 1 296 ? -9.902 20.182 -4.790 1.00 46.47 290 ALA C O 1
ATOM 2125 N N . PRO A 1 297 ? -9.250 18.076 -4.358 1.00 42.82 291 PRO C N 1
ATOM 2126 C CA . PRO A 1 297 ? -10.535 17.505 -4.765 1.00 43.47 291 PRO C CA 1
ATOM 2127 C C . PRO A 1 297 ? -11.647 17.798 -3.759 1.00 50.99 291 PRO C C 1
ATOM 2128 O O . PRO A 1 297 ? -11.389 17.919 -2.556 1.00 39.62 291 PRO C O 1
ATOM 2132 N N . ILE A 1 298 ? -12.874 17.906 -4.257 1.00 36.36 292 ILE C N 1
ATOM 2133 C CA . ILE A 1 298 ? -14.039 17.900 -3.396 1.00 39.28 292 ILE C CA 1
ATOM 2134 C C . ILE A 1 298 ? -14.344 16.450 -3.056 1.00 46.37 292 ILE C C 1
ATOM 2135 O O . ILE A 1 298 ? -14.513 15.629 -3.955 1.00 49.10 292 ILE C O 1
ATOM 2140 N N . LEU A 1 299 ? -14.414 16.136 -1.766 1.00 38.22 293 LEU C N 1
ATOM 2141 C CA . LEU A 1 299 ? -14.575 14.753 -1.322 1.00 40.66 293 LEU C CA 1
ATOM 2142 C C . LEU A 1 299 ? -16.030 14.406 -1.051 1.00 43.74 293 LEU C C 1
ATOM 2143 O O . LEU A 1 299 ? -16.476 13.296 -1.350 1.00 53.21 293 LEU C O 1
ATOM 2148 N N . PHE A 1 300 ? -16.756 15.352 -0.459 1.00 42.71 294 PHE C N 1
ATOM 2149 C CA . PHE A 1 300 ? -18.181 15.190 -0.174 1.00 47.82 294 PHE C CA 1
ATOM 2150 C C . PHE A 1 300 ? -18.899 16.516 -0.375 1.00 43.77 294 PHE C C 1
ATOM 2151 O O . PHE A 1 300 ? -18.277 17.575 -0.418 1.00 42.28 294 PHE C O 1
ATOM 2159 N N . VAL A 1 301 ? -20.218 16.460 -0.496 1.00 47.36 295 VAL C N 1
ATOM 2160 C CA . VAL A 1 301 ? -21.017 17.674 -0.505 1.00 37.65 295 VAL C CA 1
ATOM 2161 C C . VAL A 1 301 ? -22.170 17.518 0.486 1.00 35.64 295 VAL C C 1
ATOM 2162 O O . VAL A 1 301 ? -22.701 16.423 0.666 1.00 42.08 295 VAL C O 1
ATOM 2166 N N . GLY A 1 302 ? -22.527 18.608 1.156 1.00 32.88 296 GLY C N 1
ATOM 2167 C CA . GLY A 1 302 ? -23.624 18.588 2.102 1.00 34.64 296 GLY C CA 1
ATOM 2168 C C . GLY A 1 302 ? -24.891 18.936 1.336 1.00 42.25 296 GLY C C 1
ATOM 2169 O O . GLY A 1 302 ? -24.869 19.810 0.478 1.00 43.71 296 GLY C O 1
ATOM 2170 N N . VAL A 1 303 ? -25.961 18.205 1.577 1.00 48.34 297 VAL C N 1
ATOM 2171 C CA . VAL A 1 303 ? -27.206 18.441 0.869 1.00 54.35 297 VAL C CA 1
ATOM 2172 C C . VAL A 1 303 ? -28.395 18.476 1.803 1.00 54.78 297 VAL C C 1
ATOM 2173 O O . VAL A 1 303 ? -29.454 18.024 1.437 1.00 45.67 297 VAL C O 1
ATOM 2177 N N . GLY A 1 304 ? -28.200 19.009 3.001 1.00 40.81 298 GLY C N 1
ATOM 2178 C CA . GLY A 1 304 ? -29.234 19.021 4.010 1.00 50.00 298 GLY C CA 1
ATOM 2179 C C . GLY A 1 304 ? -28.704 19.022 5.425 1.00 55.45 298 GLY C C 1
ATOM 2180 O O . GLY A 1 304 ? -27.501 19.013 5.608 1.00 44.69 298 GLY C O 1
ATOM 2181 N N . GLN A 1 305 ? -29.620 19.037 6.400 1.00 55.49 299 GLN C N 1
ATOM 2182 C CA . GLN A 1 305 ? -29.288 19.119 7.800 1.00 61.31 299 GLN C CA 1
ATOM 2183 C C . GLN A 1 305 ? -29.378 17.782 8.493 1.00 58.74 299 GLN C C 1
ATOM 2184 O O . GLN A 1 305 ? -29.111 17.684 9.669 1.00 50.13 299 GLN C O 1
ATOM 2190 N N . GLY A 1 306 ? -29.756 16.756 7.751 1.00 57.88 300 GLY C N 1
ATOM 2191 C CA . GLY A 1 306 ? -29.782 15.401 8.274 1.00 56.74 300 GLY C CA 1
ATOM 2192 C C . GLY A 1 306 ? -28.390 14.803 8.301 1.00 54.27 300 GLY C C 1
ATOM 2193 O O . GLY A 1 306 ? -27.557 15.150 7.469 1.00 58.43 300 GLY C O 1
ATOM 2194 N N . TYR A 1 307 ? -28.134 13.905 9.251 1.00 52.88 301 TYR C N 1
ATOM 2195 C CA . TYR A 1 307 ? -26.819 13.288 9.387 1.00 61.40 301 TYR C CA 1
ATOM 2196 C C . TYR A 1 307 ? -26.450 12.386 8.210 1.00 62.67 301 TYR C C 1
ATOM 2197 O O . TYR A 1 307 ? -25.299 11.950 8.079 1.00 59.04 301 TYR C O 1
ATOM 2206 N N . ASP A 1 308 ? -27.402 12.117 7.337 1.00 58.59 302 ASP C N 1
ATOM 2207 C CA . ASP A 1 308 ? -27.118 11.328 6.155 1.00 55.82 302 ASP C CA 1
ATOM 2208 C C . ASP A 1 308 ? -27.131 12.204 4.915 1.00 59.23 302 ASP C C 1
ATOM 2209 O O . ASP A 1 308 ? -26.918 11.738 3.829 1.00 62.44 302 ASP C O 1
ATOM 2214 N N . ASP A 1 309 ? -27.352 13.492 5.100 1.00 47.02 303 ASP C N 1
ATOM 2215 C CA . ASP A 1 309 ? -27.297 14.436 3.989 1.00 49.15 303 ASP C CA 1
ATOM 2216 C C . ASP A 1 309 ? -25.870 14.784 3.571 1.00 44.56 303 ASP C C 1
ATOM 2217 O O . ASP A 1 309 ? -25.513 15.948 3.421 1.00 42.76 303 ASP C O 1
ATOM 2222 N N . LEU A 1 310 ? -25.076 13.750 3.350 1.00 46.63 304 LEU C N 1
ATOM 2223 C CA . LEU A 1 310 ? -23.695 13.908 2.920 1.00 51.90 304 LEU C CA 1
ATOM 2224 C C . LEU A 1 310 ? -23.486 12.944 1.764 1.00 57.34 304 LEU C C 1
ATOM 2225 O O . LEU A 1 310 ? -23.889 11.782 1.839 1.00 56.04 304 LEU C O 1
ATOM 2230 N N . ARG A 1 311 ? -22.822 13.392 0.721 1.00 55.51 305 ARG C N 1
ATOM 2231 C CA . ARG A 1 311 ? -22.703 12.558 -0.436 1.00 61.35 305 ARG C CA 1
ATOM 2232 C C . ARG A 1 311 ? -21.300 12.548 -0.999 1.00 58.17 305 ARG C C 1
ATOM 2233 O O . ARG A 1 311 ? -20.803 13.577 -1.352 1.00 52.26 305 ARG C O 1
ATOM 2241 N N . PRO A 1 312 ? -20.673 11.381 -1.085 1.00 62.93 306 PRO C N 1
ATOM 2242 C CA . PRO A 1 312 ? -19.363 11.269 -1.725 1.00 56.88 306 PRO C CA 1
ATOM 2243 C C . PRO A 1 312 ? -19.455 11.965 -3.071 1.00 60.39 306 PRO C C 1
ATOM 2244 O O . PRO A 1 312 ? -20.400 11.710 -3.826 1.00 52.19 306 PRO C O 1
ATOM 2248 N N . PHE A 1 313 ? -18.511 12.851 -3.358 1.00 58.71 307 PHE C N 1
ATOM 2249 C CA . PHE A 1 313 ? -18.572 13.628 -4.586 1.00 59.93 307 PHE C CA 1
ATOM 2250 C C . PHE A 1 313 ? -18.081 12.809 -5.774 1.00 65.10 307 PHE C C 1
ATOM 2251 O O . PHE A 1 313 ? -17.185 11.973 -5.642 1.00 61.91 307 PHE C O 1
ATOM 2259 N N . GLU A 1 314 ? -18.696 13.046 -6.928 1.00 62.18 308 GLU C N 1
ATOM 2260 C CA . GLU A 1 314 ? -18.294 12.407 -8.172 1.00 61.40 308 GLU C CA 1
ATOM 2261 C C . GLU A 1 314 ? -18.646 13.334 -9.327 1.00 56.60 308 GLU C C 1
ATOM 2262 O O . GLU A 1 314 ? -19.761 13.860 -9.388 1.00 55.48 308 GLU C O 1
ATOM 2264 N N . LYS A 1 315 ? -17.688 13.550 -10.222 1.00 57.29 309 LYS C N 1
ATOM 2265 C CA . LYS A 1 315 ? -17.892 14.426 -11.369 1.00 66.93 309 LYS C CA 1
ATOM 2266 C C . LYS A 1 315 ? -19.219 14.125 -12.049 1.00 63.14 309 LYS C C 1
ATOM 2267 O O . LYS A 1 315 ? -19.942 15.036 -12.453 1.00 60.25 309 LYS C O 1
ATOM 2269 N N . GLU A 1 316 ? -19.543 12.842 -12.163 1.00 61.72 310 GLU C N 1
ATOM 2270 C CA . GLU A 1 316 ? -20.769 12.443 -12.837 1.00 75.46 310 GLU C CA 1
ATOM 2271 C C . GLU A 1 316 ? -21.997 12.994 -12.119 1.00 74.57 310 GLU C C 1
ATOM 2272 O O . GLU A 1 316 ? -22.927 13.475 -12.759 1.00 78.69 310 GLU C O 1
ATOM 2278 N N . TRP A 1 317 ? -22.038 12.956 -10.796 1.00 72.02 311 TRP C N 1
ATOM 2279 C CA . TRP A 1 317 ? -23.171 13.528 -10.063 1.00 71.23 311 TRP C CA 1
ATOM 2280 C C . TRP A 1 317 ? -23.298 14.986 -10.309 1.00 68.65 311 TRP C C 1
ATOM 2281 O O . TRP A 1 317 ? -24.390 15.503 -10.279 1.00 73.24 311 TRP C O 1
ATOM 2292 N N . PHE A 1 318 ? -22.172 15.661 -10.507 1.00 58.49 312 PHE C N 1
ATOM 2293 C CA . PHE A 1 318 ? -22.186 17.102 -10.738 1.00 48.38 312 PHE C CA 1
ATOM 2294 C C . PHE A 1 318 ? -22.685 17.448 -12.135 1.00 51.50 312 PHE C C 1
ATOM 2295 O O . PHE A 1 318 ? -23.568 18.290 -12.298 1.00 54.09 312 PHE C O 1
ATOM 2303 N N . LEU A 1 319 ? -22.085 16.808 -13.135 1.00 55.30 313 LEU C N 1
ATOM 2304 C CA . LEU A 1 319 ? -22.447 17.009 -14.536 1.00 62.23 313 LEU C CA 1
ATOM 2305 C C . LEU A 1 319 ? -23.888 16.599 -14.793 1.00 66.79 313 LEU C C 1
ATOM 2306 O O . LEU A 1 319 ? -24.625 17.280 -15.508 1.00 63.28 313 LEU C O 1
ATOM 2311 N N . GLU A 1 320 ? -24.277 15.477 -14.200 1.00 68.69 314 GLU C N 1
ATOM 2312 C CA . GLU A 1 320 ? -25.645 15.003 -14.276 1.00 74.06 314 GLU C CA 1
ATOM 2313 C C . GLU A 1 320 ? -26.603 16.082 -13.790 1.00 73.21 314 GLU C C 1
ATOM 2314 O O . GLU A 1 320 ? -27.806 16.000 -14.021 1.00 71.05 314 GLU C O 1
ATOM 2316 N N . ARG A 1 321 ? -26.065 17.099 -13.125 1.00 67.76 315 ARG C N 1
ATOM 2317 C CA . ARG A 1 321 ? -26.910 18.126 -12.535 1.00 74.50 315 ARG C CA 1
ATOM 2318 C C . ARG A 1 321 ? -26.901 19.481 -13.240 1.00 83.93 315 ARG C C 1
ATOM 2319 O O . ARG A 1 321 ? -27.788 20.306 -13.007 1.00 90.28 315 ARG C O 1
ATOM 2327 N N . ILE A 1 322 ? -25.918 19.706 -14.107 1.00 81.57 316 ILE C N 1
ATOM 2328 C CA . ILE A 1 322 ? -25.871 20.944 -14.878 1.00 83.42 316 ILE C CA 1
ATOM 2329 C C . ILE A 1 322 ? -26.102 20.702 -16.371 1.00 89.56 316 ILE C C 1
ATOM 2330 O O . ILE A 1 322 ? -25.813 21.565 -17.199 1.00 96.17 316 ILE C O 1
ATOM 2335 N N . PHE A 1 323 ? -26.634 19.533 -16.711 1.00 86.56 317 PHE C N 1
ATOM 2336 C CA . PHE A 1 323 ? -26.865 19.191 -18.109 1.00 84.33 317 PHE C CA 1
ATOM 2337 C C . PHE A 1 323 ? -28.177 18.440 -18.340 1.00 93.34 317 PHE C C 1
ATOM 2338 O O . PHE A 1 323 ? -29.122 18.986 -18.917 1.00 98.94 317 PHE C O 1
ATOM 2346 N N . GLY A 1 324 ? -28.234 17.189 -17.896 1.00 97.57 318 GLY C N 1
ATOM 2347 C CA . GLY A 1 324 ? -29.406 16.361 -18.120 1.00 107.27 318 GLY C CA 1
ATOM 2348 C C . GLY A 1 324 ? -30.238 16.143 -16.869 1.00 109.26 318 GLY C C 1
ATOM 2349 O O . GLY A 1 324 ? -31.048 15.215 -16.802 1.00 110.44 318 GLY C O 1
#

Sequence (307 aa):
MFGKLREKLKSFVKRVEEEVEKEEEEVILTVEIKEKDVDKALDELEIDLLEADVALEVVDALREKIKQKLVGKKVRIGGKIIEEAVKEAVSEILETSRRIDLIEEIRKAEKPYVIMFVGFNGSGKTTTIAKLANWLKNHGFSVVIAASDTFRAGAIEQLEEHAKRIGVKVIKHSYGADPAAVAYDAIQHAKARGIDVVLIDTTAGRRSETNRNLMDEMKKIARVTKKPNLVIFVGDALAGNAIVEQARQFNEAVKIDGIILTKLLDADARGGAALSISYVIDAPILFVGVGQGYDDLRPFEKEWFLERIFG

B-factor: mean 61.46, std 20.84, range [26.75, 147.88]

Secondary structure (DSSP, 8-state):
--HHHHHHHHHHHHHHHHHHHHHHHT---EEE--HHHHHHHHHHHHHHHHHTT--HHHHHHHHHHHHHHHTT-EEE---HHHHHHHHHHHHHHS--SS---HHHHHHSSPSSEEEEEE--TTSSHHHHHHHHHHHHHHTT--EEEEEE--SSTTHHHHHHHHHHHTT-EEE---TT--HHHHHHHHHHHHHHHT-SEEEEEE--S--TTT-HHHHHHHHHHHH--SEEEEEEEGGGTTHHHHHHHHHHHHS---EEEEE-GGG-S--HHHHHHHHHHT--EEEEE-SSSTT-EEE--HHHHHHHHT-

Nearest PDB structures (foldseek):
  3e70-assembly1_C  TM=1.003E+00  e=7.669E-58  Pyrococcus furiosus
  3dmd-assembly1_B-1  TM=9.802E-01  e=5.745E-51  Pyrococcus furiosus
  3dmd-assembly1_A  TM=9.759E-01  e=1.750E-49  Pyrococcus furiosus
  3dm9-assembly1_B  TM=9.660E-01  e=1.865E-47  Pyrococcus furiosus
  7o9f-assembly1_A  TM=8.830E-01  e=1.342E-27  Bacillus subtilis subsp. subtilis str. 168

Radius of gyration: 22.61 Å; Cα contacts (8 Å, |Δi|>4): 589; chains: 1; bounding box: 32×39×78 Å